Protein AF-A0A4P6FE83-F1 (afdb_monomer_lite)

Organism: NCBI:txid2509455

pLDDT: mean 78.02, std 25.29, range [29.7, 98.69]

Radius of gyration: 24.44 Å; chains: 1; bounding box: 80×71×38 Å

Foldseek 3Di:
DQDDLLRLLLLLQLLLLLLQVVVQFFWFALPLVLQQVLLVQLCVVQPLVVSNVSCPDDGVSVSNVVSQVCFVVDPPRQKHWDNPRTTGIDGPDPPDDSVRNQCVSDDPSAHSVSSNSSNVSSVVSDDPVRTDGHPVVVVVVVVVVPPPPDDDDDDDDDDDDDDDDDDDDDDDDDDDDDPDDDDDDDDDDDDDDDDDD

Sequence (197 aa):
MTQSKDQQVKAVVIGMALGVLAQGVGAVTSNKMALGFAFNHAWRRWPEARFFPSIKGHDPGNLFWIGLGKSERRVGACAAWDSGRWSAPYITLDDWTVEEALDLHADTDVTADDWIVLGRLFVEYFKPEEVQRSILQARGSAAIELSGGHKFGGLHSRTLAIVQRHQHLADGQLNTPWMSEAMSSVSVPYPKRGDTR

Secondary structure (DSSP, 8-state):
-PPPHHHHHHHHHHHHHHHHHTTTEEEEE--HHHHHHHHHHHHHH-GGGGG-TTT-SS-HHHHHHHHHHHHTT-TT-SEEEEESSEEEEEE-STT--HHHHHHHH--SSS-HHHHHHHHHHHHTTS-GGGEEE-SSHHHHHHHSSS---S-----------S------------------S-------PPPP-----

Structure (mmCIF, N/CA/C/O backbone):
data_AF-A0A4P6FE83-F1
#
_entry.id   AF-A0A4P6FE83-F1
#
loop_
_atom_site.group_PDB
_atom_site.id
_atom_site.type_symbol
_atom_site.label_atom_id
_atom_site.label_alt_id
_atom_site.label_comp_id
_atom_site.label_asym_id
_atom_site.label_entity_id
_atom_site.label_seq_id
_atom_site.pdbx_PDB_ins_code
_atom_site.Cartn_x
_atom_site.Cartn_y
_atom_site.Cartn_z
_atom_site.occupancy
_atom_site.B_iso_or_equiv
_atom_site.auth_seq_id
_atom_site.auth_comp_id
_atom_site.auth_asym_id
_atom_site.auth_atom_id
_atom_site.pdbx_PDB_model_num
ATOM 1 N N . MET A 1 1 ? 8.106 11.221 -18.769 1.00 55.00 1 MET A N 1
ATOM 2 C CA . MET A 1 1 ? 8.971 11.741 -17.686 1.00 55.00 1 MET A CA 1
ATOM 3 C C . MET A 1 1 ? 9.139 10.630 -16.670 1.00 55.00 1 MET A C 1
ATOM 5 O O . MET A 1 1 ? 8.139 10.021 -16.319 1.00 55.00 1 MET A O 1
ATOM 9 N N . THR A 1 2 ? 10.359 10.326 -16.238 1.00 79.31 2 THR A N 1
ATOM 10 C CA . THR A 1 2 ? 10.590 9.282 -15.229 1.00 79.31 2 THR A CA 1
ATOM 11 C C . THR A 1 2 ? 10.095 9.775 -13.872 1.00 79.31 2 THR A C 1
ATOM 13 O O . THR A 1 2 ? 10.497 10.855 -13.439 1.00 79.31 2 THR A O 1
ATOM 16 N N . GLN A 1 3 ? 9.217 9.014 -13.211 1.00 86.19 3 GLN A N 1
ATOM 17 C CA . GLN A 1 3 ? 8.734 9.360 -11.873 1.00 86.19 3 GLN A CA 1
ATOM 18 C C . GLN A 1 3 ? 9.907 9.488 -10.895 1.00 86.19 3 GLN A C 1
ATOM 20 O O . GLN A 1 3 ? 10.823 8.660 -10.897 1.00 86.19 3 GLN A O 1
ATOM 25 N N . SER A 1 4 ? 9.863 10.498 -10.026 1.00 93.81 4 SER A N 1
ATOM 26 C CA . SER A 1 4 ? 10.840 10.646 -8.950 1.00 93.81 4 SER A CA 1
ATOM 27 C C . SER A 1 4 ? 10.730 9.498 -7.942 1.00 93.81 4 SER A C 1
ATOM 29 O O . SER A 1 4 ? 9.701 8.828 -7.831 1.00 93.81 4 SER A O 1
ATOM 31 N N . LYS A 1 5 ? 11.781 9.297 -7.141 1.00 93.06 5 LYS A N 1
ATOM 32 C CA . LYS A 1 5 ? 11.774 8.289 -6.072 1.00 93.06 5 LYS A CA 1
ATOM 33 C C . LYS A 1 5 ? 10.606 8.479 -5.100 1.00 93.06 5 LYS A C 1
ATOM 35 O O . LYS A 1 5 ? 9.988 7.500 -4.702 1.00 93.06 5 LYS A O 1
ATOM 40 N N . ASP A 1 6 ? 10.296 9.719 -4.723 1.00 92.88 6 ASP A N 1
ATOM 41 C CA . ASP A 1 6 ? 9.191 9.990 -3.798 1.00 92.88 6 ASP A CA 1
ATOM 42 C C . ASP A 1 6 ? 7.820 9.722 -4.436 1.00 92.88 6 ASP A C 1
ATOM 44 O O . ASP A 1 6 ? 6.932 9.215 -3.757 1.00 92.88 6 ASP A O 1
ATOM 48 N N . GLN A 1 7 ? 7.666 9.980 -5.740 1.00 94.75 7 GLN A N 1
ATOM 49 C CA . GLN A 1 7 ? 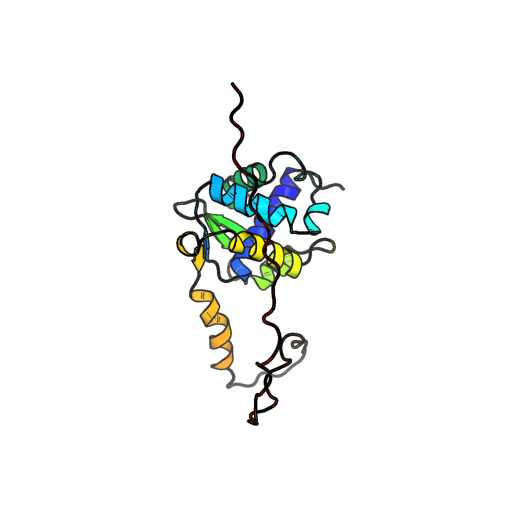6.449 9.637 -6.486 1.00 94.75 7 GLN A CA 1
ATOM 50 C C . GLN A 1 7 ? 6.244 8.123 -6.568 1.00 94.75 7 GLN A C 1
ATOM 52 O O . GLN A 1 7 ? 5.149 7.652 -6.276 1.00 94.75 7 GLN A O 1
ATOM 57 N N . GLN A 1 8 ? 7.302 7.361 -6.858 1.00 95.62 8 GLN A N 1
ATOM 58 C CA . GLN A 1 8 ? 7.240 5.897 -6.850 1.00 95.62 8 GLN A CA 1
ATOM 59 C C . GLN A 1 8 ? 6.883 5.364 -5.456 1.00 95.62 8 GLN A C 1
ATOM 61 O O . GLN A 1 8 ? 6.012 4.510 -5.323 1.00 95.62 8 GLN A O 1
ATOM 66 N N . VAL A 1 9 ? 7.517 5.887 -4.397 1.00 96.06 9 VAL A N 1
ATOM 67 C CA . VAL A 1 9 ? 7.199 5.486 -3.014 1.00 96.06 9 VAL A CA 1
ATOM 68 C C . VAL A 1 9 ? 5.754 5.842 -2.667 1.00 96.06 9 VAL A C 1
ATOM 70 O O . VAL A 1 9 ? 5.067 5.026 -2.061 1.00 96.06 9 VAL A O 1
ATOM 73 N N . LYS A 1 10 ? 5.273 7.029 -3.063 1.00 96.31 10 LYS A N 1
ATOM 74 C CA . LYS A 1 10 ? 3.868 7.423 -2.895 1.00 96.31 10 LYS A CA 1
ATOM 75 C C . LYS A 1 10 ? 2.941 6.410 -3.564 1.00 96.31 10 LYS A C 1
ATOM 77 O O . LYS A 1 10 ? 2.024 5.946 -2.899 1.00 96.31 10 LYS A O 1
ATOM 82 N N . ALA A 1 11 ? 3.189 6.072 -4.829 1.00 97.12 11 ALA A N 1
ATOM 83 C CA . ALA A 1 11 ? 2.359 5.129 -5.569 1.00 97.12 11 ALA A CA 1
ATOM 84 C C . ALA A 1 11 ? 2.298 3.772 -4.859 1.00 97.12 11 ALA A C 1
ATOM 86 O O . ALA A 1 11 ? 1.224 3.316 -4.498 1.00 97.12 11 ALA A O 1
ATOM 87 N N . VAL A 1 12 ? 3.449 3.197 -4.512 1.00 97.56 12 VAL A N 1
ATOM 88 C CA . VAL A 1 12 ? 3.500 1.900 -3.824 1.00 97.56 12 VAL A CA 1
ATOM 89 C C . VAL A 1 12 ? 2.803 1.915 -2.464 1.00 97.56 12 VAL A C 1
ATOM 91 O O . VAL A 1 12 ? 2.151 0.941 -2.104 1.00 97.56 12 VAL A O 1
ATOM 94 N N . VAL A 1 13 ? 2.916 2.997 -1.691 1.00 97.94 13 VAL A N 1
ATOM 95 C CA . VAL A 1 13 ? 2.236 3.101 -0.388 1.00 97.94 13 VAL A CA 1
ATOM 96 C C . VAL A 1 13 ? 0.715 3.155 -0.548 1.00 97.94 13 VAL A C 1
ATOM 98 O O . VAL A 1 13 ? 0.014 2.512 0.235 1.00 97.94 13 VAL A O 1
ATOM 101 N N . ILE A 1 14 ? 0.218 3.880 -1.557 1.00 98.38 14 ILE A N 1
ATOM 102 C CA . ILE A 1 14 ? -1.213 3.960 -1.889 1.00 98.38 14 ILE A CA 1
ATOM 103 C C . ILE A 1 14 ? -1.710 2.600 -2.379 1.00 98.38 14 ILE A C 1
ATOM 105 O O . ILE A 1 14 ? -2.638 2.045 -1.798 1.00 98.38 14 ILE A O 1
ATOM 109 N N . GLY A 1 15 ? -1.056 2.029 -3.390 1.00 98.38 15 GLY A N 1
ATOM 110 C CA . GLY A 1 15 ? -1.431 0.739 -3.955 1.00 98.38 15 GLY A CA 1
ATOM 111 C C . GLY A 1 15 ? -1.371 -0.399 -2.937 1.00 98.38 15 GLY A C 1
ATOM 112 O O . GLY A 1 15 ? -2.259 -1.244 -2.910 1.00 98.38 15 GLY A O 1
ATOM 113 N N . MET A 1 16 ? -0.400 -0.381 -2.016 1.00 98.50 16 MET A N 1
ATOM 114 C CA . MET A 1 16 ? -0.369 -1.320 -0.891 1.00 98.50 16 MET A CA 1
ATOM 115 C C . MET A 1 16 ? -1.556 -1.118 0.063 1.00 98.50 16 MET A C 1
ATOM 117 O O . MET A 1 16 ? -2.134 -2.104 0.508 1.00 98.50 16 MET A O 1
ATOM 121 N N . ALA A 1 17 ? -1.939 0.126 0.379 1.00 98.38 17 ALA A N 1
ATOM 122 C CA . ALA A 1 17 ? -3.104 0.396 1.230 1.00 98.38 17 ALA A CA 1
ATOM 123 C C . ALA A 1 17 ? -4.376 -0.213 0.626 1.00 98.38 17 ALA A C 1
ATOM 125 O O . ALA A 1 17 ? -5.090 -0.966 1.286 1.00 98.38 17 ALA A O 1
ATOM 126 N N . LEU A 1 18 ? -4.605 0.067 -0.658 1.00 98.50 18 LEU A N 1
ATOM 127 C CA . LEU A 1 18 ? -5.754 -0.421 -1.413 1.00 98.50 18 LEU A CA 1
ATOM 128 C C . LEU A 1 18 ? -5.742 -1.943 -1.552 1.00 98.50 18 LEU A C 1
ATOM 130 O O . LEU A 1 18 ? -6.750 -2.596 -1.297 1.00 98.50 18 LEU A O 1
ATOM 134 N N . GLY A 1 19 ? -4.583 -2.522 -1.870 1.00 98.38 19 GLY A N 1
ATOM 135 C CA . GLY A 1 19 ? -4.418 -3.966 -1.964 1.00 98.38 19 GLY A CA 1
ATOM 136 C C . GLY A 1 19 ? -4.696 -4.684 -0.644 1.00 98.38 19 GLY A C 1
ATOM 137 O O . GLY A 1 19 ? -5.255 -5.775 -0.659 1.00 98.38 19 GLY A O 1
ATOM 138 N N . VAL A 1 20 ? -4.340 -4.095 0.503 1.00 98.31 20 VAL A N 1
ATOM 139 C CA . VAL A 1 20 ? -4.652 -4.649 1.834 1.00 98.31 20 VAL A CA 1
ATOM 140 C C . VAL A 1 20 ? -6.146 -4.526 2.142 1.00 98.31 20 VAL A C 1
ATOM 142 O O . VAL A 1 20 ? -6.759 -5.498 2.591 1.00 98.31 20 VAL A O 1
ATOM 145 N N . LEU A 1 21 ? -6.750 -3.372 1.843 1.00 98.00 21 LEU A N 1
ATOM 146 C CA . LEU A 1 21 ? -8.188 -3.153 2.010 1.00 98.00 21 LEU A CA 1
ATOM 147 C C . LEU A 1 21 ? -9.022 -4.118 1.165 1.00 98.00 21 LEU A C 1
ATOM 149 O O . LEU A 1 21 ? -10.018 -4.633 1.662 1.00 98.00 21 LEU A O 1
ATOM 153 N N . ALA A 1 22 ? -8.601 -4.430 -0.061 1.00 97.62 22 ALA A N 1
ATOM 154 C CA . ALA A 1 22 ? -9.283 -5.386 -0.937 1.00 97.62 22 ALA A CA 1
ATOM 155 C C . ALA A 1 22 ? -9.323 -6.819 -0.365 1.00 97.62 22 ALA A C 1
ATOM 157 O O . ALA A 1 22 ? -10.142 -7.632 -0.779 1.00 97.62 22 ALA A O 1
ATOM 158 N N . GLN A 1 23 ? -8.468 -7.139 0.616 1.00 96.50 23 GLN A N 1
ATOM 159 C CA . GLN A 1 23 ? -8.468 -8.431 1.317 1.00 96.50 23 GLN A CA 1
ATOM 160 C C . GLN A 1 23 ? -9.348 -8.445 2.578 1.00 96.50 23 GLN A C 1
ATOM 162 O O . GLN A 1 23 ? -9.262 -9.380 3.388 1.00 96.50 23 GLN A O 1
ATOM 167 N N . GLY A 1 24 ? -10.131 -7.389 2.817 1.00 96.50 24 GLY A N 1
ATOM 168 C CA . GLY A 1 24 ? -10.896 -7.220 4.052 1.00 96.50 24 GLY A CA 1
ATOM 169 C C . GLY A 1 24 ? -10.026 -7.062 5.291 1.00 96.50 24 GLY A C 1
ATOM 170 O O . GLY A 1 24 ? -10.466 -7.371 6.400 1.00 96.50 24 GLY A O 1
ATOM 171 N N . VAL A 1 25 ? -8.782 -6.607 5.132 1.00 97.44 25 VAL A N 1
ATOM 172 C CA . VAL A 1 25 ? -7.885 -6.313 6.250 1.00 97.44 25 VAL A CA 1
ATOM 173 C C . VAL A 1 25 ? -8.008 -4.836 6.602 1.00 97.44 25 VAL A C 1
ATOM 175 O O . VAL A 1 25 ? -7.683 -3.968 5.800 1.00 97.44 25 VAL A O 1
ATOM 178 N N . GLY A 1 26 ? -8.498 -4.562 7.811 1.00 96.75 26 GLY A N 1
ATOM 179 C CA . GLY A 1 26 ? -8.657 -3.204 8.329 1.00 96.75 26 GLY A CA 1
ATOM 180 C C . GLY A 1 26 ? -7.402 -2.664 9.008 1.00 96.75 26 GLY A C 1
ATOM 181 O O . GLY A 1 26 ? -7.238 -1.453 9.083 1.00 96.75 26 GLY A O 1
ATOM 182 N N . ALA A 1 27 ? -6.512 -3.536 9.498 1.00 97.69 27 ALA A N 1
ATOM 183 C CA . ALA A 1 27 ? -5.212 -3.122 10.018 1.00 97.69 27 ALA A CA 1
ATOM 184 C C . ALA A 1 27 ? -4.205 -4.279 10.117 1.00 97.69 27 ALA A C 1
ATOM 186 O O . ALA A 1 27 ? -4.584 -5.449 10.194 1.00 97.69 27 ALA A O 1
ATOM 187 N N . VAL A 1 28 ? -2.918 -3.940 10.190 1.00 97.94 28 VAL A N 1
ATOM 188 C CA . VAL A 1 28 ? -1.806 -4.851 10.515 1.00 97.94 28 VAL A CA 1
ATOM 189 C C . VAL A 1 28 ? -0.959 -4.278 11.652 1.00 97.94 28 VAL A C 1
ATOM 191 O O . VAL A 1 28 ? -1.093 -3.106 12.013 1.00 97.94 28 VAL A O 1
ATOM 194 N N . THR A 1 29 ? -0.097 -5.098 12.252 1.00 97.38 29 THR A N 1
ATOM 195 C CA . THR A 1 29 ? 0.817 -4.656 13.318 1.00 97.38 29 THR A CA 1
ATOM 196 C C . THR A 1 29 ? 1.598 -3.391 12.933 1.00 97.38 29 THR A C 1
ATOM 198 O O . THR A 1 29 ? 2.097 -3.268 11.818 1.00 97.38 29 THR A O 1
ATOM 201 N N . SER A 1 30 ? 1.752 -2.460 13.879 1.00 95.94 30 SER A N 1
ATOM 202 C CA . SER A 1 30 ? 2.568 -1.243 13.717 1.00 95.94 30 SER A CA 1
ATOM 203 C C . SER A 1 30 ? 4.067 -1.487 13.940 1.00 95.94 30 SER A C 1
ATOM 205 O O . SER A 1 30 ? 4.886 -0.567 13.856 1.00 95.94 30 SER A O 1
ATOM 207 N N . ASN A 1 31 ? 4.462 -2.732 14.237 1.00 96.06 31 ASN A N 1
ATOM 208 C CA . ASN A 1 31 ? 5.857 -3.086 14.454 1.00 96.06 31 ASN A CA 1
ATOM 209 C C . ASN A 1 31 ? 6.679 -2.857 13.175 1.00 96.06 31 ASN A C 1
ATOM 211 O O . ASN A 1 31 ? 6.548 -3.579 12.185 1.00 96.06 31 ASN A O 1
ATOM 215 N N . LYS A 1 32 ? 7.597 -1.887 13.236 1.00 94.81 32 LYS A N 1
ATOM 216 C CA . LYS A 1 32 ? 8.462 -1.494 12.117 1.00 94.81 32 LYS A CA 1
ATOM 217 C C . LYS A 1 32 ? 9.196 -2.672 11.467 1.00 94.81 32 LYS A C 1
ATOM 219 O O . LYS A 1 32 ? 9.289 -2.722 10.242 1.00 94.81 32 LYS A O 1
ATOM 224 N N . MET A 1 33 ? 9.753 -3.592 12.261 1.00 95.94 33 MET A N 1
ATOM 225 C CA . MET A 1 33 ? 10.501 -4.729 11.714 1.00 95.94 33 MET A CA 1
ATOM 226 C C . MET A 1 33 ? 9.576 -5.687 10.968 1.00 95.94 33 MET A C 1
ATOM 228 O O . MET A 1 33 ? 9.905 -6.093 9.855 1.00 95.94 33 MET A O 1
ATOM 232 N N . ALA A 1 34 ? 8.414 -6.002 11.546 1.00 96.75 34 ALA A N 1
ATOM 233 C CA . ALA A 1 34 ? 7.420 -6.858 10.904 1.00 96.75 34 ALA A CA 1
ATOM 234 C C . ALA A 1 34 ? 6.942 -6.256 9.574 1.00 96.75 34 ALA A C 1
ATOM 236 O O . ALA A 1 34 ? 6.983 -6.932 8.550 1.00 96.75 34 ALA A O 1
ATOM 237 N N . LEU A 1 35 ? 6.604 -4.962 9.559 1.00 96.62 35 LEU A N 1
ATOM 238 C CA . LEU A 1 35 ? 6.201 -4.233 8.350 1.00 96.62 35 LEU A CA 1
ATOM 239 C C . LEU A 1 35 ? 7.295 -4.229 7.278 1.00 96.62 35 LEU A C 1
ATOM 241 O O . LEU A 1 35 ? 7.030 -4.511 6.109 1.00 96.62 35 LEU A O 1
ATOM 245 N N . GLY A 1 36 ? 8.539 -3.940 7.670 1.00 96.44 36 GLY A N 1
ATOM 246 C CA . GLY A 1 36 ? 9.675 -3.939 6.753 1.00 96.44 36 GLY A CA 1
ATOM 247 C C . GLY A 1 36 ? 9.925 -5.318 6.140 1.00 96.44 36 GLY A C 1
ATOM 248 O O . GLY A 1 36 ? 10.179 -5.422 4.938 1.00 96.44 36 GLY A O 1
ATOM 249 N N . PHE A 1 37 ? 9.823 -6.390 6.931 1.00 96.75 37 PHE A N 1
ATOM 250 C CA . PHE A 1 37 ? 9.978 -7.752 6.426 1.00 96.75 37 PHE A CA 1
ATOM 251 C C . PHE A 1 37 ? 8.813 -8.201 5.548 1.00 96.75 37 PHE A C 1
ATOM 253 O O . PHE A 1 37 ? 9.079 -8.745 4.477 1.00 96.75 37 PHE A O 1
ATOM 260 N N . ALA A 1 38 ? 7.569 -7.914 5.930 1.00 97.94 38 ALA A N 1
ATOM 261 C CA . ALA A 1 38 ? 6.390 -8.199 5.116 1.00 97.94 38 ALA A CA 1
ATOM 262 C C . ALA A 1 38 ? 6.462 -7.486 3.760 1.00 97.94 38 ALA A C 1
ATOM 264 O O . ALA A 1 38 ? 6.255 -8.098 2.710 1.00 97.94 38 ALA A O 1
ATOM 265 N N . PHE A 1 39 ? 6.860 -6.210 3.752 1.00 97.81 39 PHE A N 1
ATOM 266 C CA . PHE A 1 39 ? 7.046 -5.466 2.511 1.00 97.81 39 PHE A CA 1
ATOM 267 C C . PHE A 1 39 ? 8.162 -6.070 1.660 1.00 97.81 39 PHE A C 1
ATOM 269 O O . PHE A 1 39 ? 7.969 -6.350 0.483 1.00 97.81 39 PHE A O 1
ATOM 276 N N . ASN A 1 40 ? 9.323 -6.347 2.254 1.00 96.56 40 ASN A N 1
ATOM 277 C CA . ASN A 1 40 ? 10.437 -6.980 1.551 1.00 96.56 40 ASN A CA 1
ATOM 278 C C . ASN A 1 40 ? 10.090 -8.393 1.037 1.00 96.56 40 ASN A C 1
ATOM 280 O O . ASN A 1 40 ? 10.655 -8.846 0.038 1.00 96.56 40 ASN A O 1
ATOM 284 N N . HIS A 1 41 ? 9.206 -9.118 1.723 1.00 97.00 41 HIS A N 1
ATOM 285 C CA . HIS A 1 41 ? 8.681 -10.410 1.291 1.00 97.00 41 HIS A CA 1
ATOM 286 C C . HIS A 1 41 ? 7.823 -10.260 0.032 1.00 97.00 41 HIS A C 1
ATOM 288 O O . HIS A 1 41 ? 8.092 -10.941 -0.964 1.00 97.00 41 HIS A O 1
ATOM 294 N N . ALA A 1 42 ? 6.853 -9.344 0.073 1.00 97.94 42 ALA A N 1
ATOM 295 C CA . ALA A 1 42 ? 5.931 -9.075 -1.021 1.00 97.94 42 ALA A CA 1
ATOM 296 C C . ALA A 1 42 ? 6.652 -8.488 -2.242 1.00 97.94 42 ALA A C 1
ATOM 298 O O . ALA A 1 42 ? 6.530 -9.011 -3.346 1.00 97.94 42 ALA A O 1
ATOM 299 N N . TRP A 1 43 ? 7.510 -7.486 -2.031 1.00 97.38 43 TRP A N 1
ATOM 300 C CA . TRP A 1 43 ? 8.249 -6.782 -3.082 1.00 97.38 43 TRP A CA 1
ATOM 301 C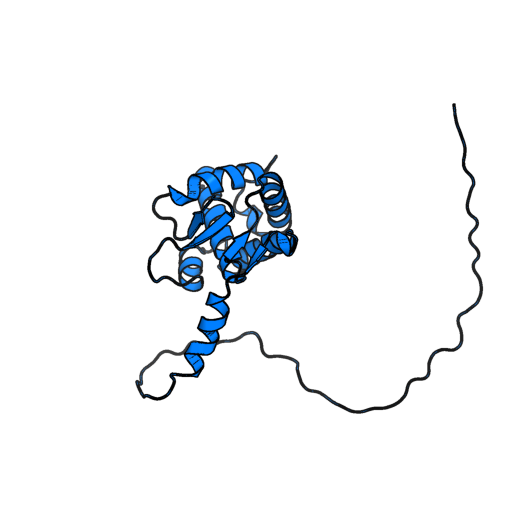 C . TRP A 1 43 ? 9.109 -7.705 -3.950 1.00 97.38 43 TRP A C 1
ATOM 303 O O . TRP A 1 43 ? 9.235 -7.501 -5.151 1.00 97.38 43 TRP A O 1
ATOM 313 N N . ARG A 1 44 ? 9.705 -8.750 -3.360 1.00 96.19 44 ARG A N 1
ATOM 314 C CA . ARG A 1 44 ? 10.521 -9.726 -4.105 1.00 96.19 44 ARG A CA 1
ATOM 315 C C . ARG A 1 44 ? 9.695 -10.710 -4.933 1.00 96.19 44 ARG A C 1
ATOM 317 O O . ARG A 1 44 ? 10.246 -11.334 -5.833 1.00 96.19 44 ARG A O 1
ATOM 324 N N . ARG A 1 45 ? 8.421 -10.897 -4.587 1.00 97.44 45 ARG A N 1
ATOM 325 C CA . ARG A 1 45 ? 7.497 -11.843 -5.235 1.00 97.44 45 ARG A CA 1
ATOM 326 C C . ARG A 1 45 ? 6.553 -11.165 -6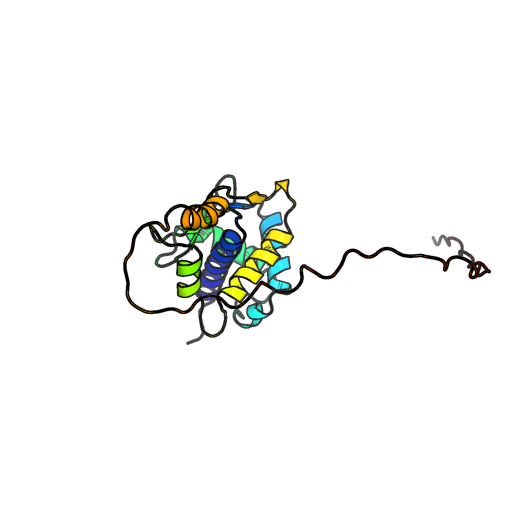.217 1.00 97.44 45 ARG A C 1
ATOM 328 O O . ARG A 1 45 ? 5.911 -11.853 -6.999 1.00 97.44 45 ARG A O 1
ATOM 335 N N . TRP A 1 46 ? 6.472 -9.843 -6.164 1.00 97.88 46 TRP A N 1
ATOM 336 C CA . TRP A 1 46 ? 5.609 -9.045 -7.010 1.00 97.88 46 TRP A CA 1
ATOM 337 C C . TRP A 1 46 ? 6.344 -8.649 -8.301 1.00 97.88 46 TRP A C 1
ATOM 339 O O . TRP A 1 46 ? 7.297 -7.866 -8.228 1.00 97.88 46 TRP A O 1
ATOM 349 N N . PRO A 1 47 ? 5.964 -9.184 -9.480 1.00 97.06 47 PRO A N 1
ATOM 350 C CA . PRO A 1 47 ? 6.725 -8.959 -10.714 1.00 97.06 47 PRO A CA 1
ATOM 351 C C . PRO A 1 47 ? 6.766 -7.481 -11.134 1.00 97.06 47 PRO A C 1
ATOM 353 O O . PRO A 1 47 ? 7.779 -7.002 -11.654 1.00 97.06 47 PRO A O 1
ATOM 356 N N . GLU A 1 48 ? 5.718 -6.736 -10.792 1.00 97.50 48 GLU A N 1
ATOM 357 C CA . GLU A 1 48 ? 5.527 -5.321 -11.129 1.00 97.50 48 GLU A CA 1
ATOM 358 C C . GLU A 1 48 ? 6.440 -4.374 -10.341 1.00 97.50 48 GLU A C 1
ATOM 360 O O . GLU A 1 48 ? 6.616 -3.216 -10.720 1.00 97.50 48 GLU A O 1
ATOM 365 N N . ALA A 1 49 ? 7.193 -4.889 -9.361 1.00 96.75 49 ALA A N 1
ATOM 366 C CA . ALA A 1 49 ? 8.312 -4.175 -8.746 1.00 96.75 49 ALA A CA 1
ATOM 367 C C . ALA A 1 49 ? 9.333 -3.640 -9.779 1.00 96.75 49 ALA A C 1
ATOM 369 O O . ALA A 1 49 ? 10.051 -2.674 -9.503 1.00 96.75 49 ALA A O 1
ATOM 370 N N . ARG A 1 50 ? 9.405 -4.234 -10.984 1.00 95.19 50 ARG A N 1
ATOM 371 C CA . ARG A 1 50 ? 10.242 -3.760 -12.104 1.00 95.19 50 ARG A CA 1
ATOM 372 C C . ARG A 1 50 ? 9.897 -2.347 -12.590 1.00 95.19 50 ARG A C 1
ATOM 374 O O . ARG A 1 50 ? 10.795 -1.672 -13.091 1.00 95.19 50 ARG A O 1
ATOM 381 N N . PHE A 1 51 ? 8.655 -1.896 -12.408 1.00 95.75 51 PHE A N 1
ATOM 382 C CA . PHE A 1 51 ? 8.197 -0.559 -12.805 1.00 95.75 51 PHE A CA 1
ATOM 383 C C . PHE A 1 51 ? 8.604 0.537 -11.811 1.00 95.75 51 PHE A C 1
ATOM 385 O O . PHE A 1 51 ? 8.507 1.725 -12.113 1.00 95.75 51 PHE A O 1
ATOM 392 N N . PHE A 1 52 ? 9.164 0.156 -10.658 1.00 94.88 52 PHE A N 1
ATOM 393 C CA . PHE A 1 52 ? 9.606 1.074 -9.606 1.00 94.88 52 PHE A CA 1
ATOM 394 C C . PHE A 1 52 ? 11.125 0.984 -9.372 1.00 94.88 52 PHE A C 1
ATOM 396 O O . PHE A 1 52 ? 11.592 0.612 -8.284 1.00 94.88 52 PHE A O 1
ATOM 403 N N . PRO A 1 53 ? 11.954 1.319 -10.380 1.00 93.69 53 PRO A N 1
ATOM 404 C CA . PRO A 1 53 ? 13.399 1.124 -10.314 1.00 93.69 53 PRO A CA 1
ATOM 405 C C . PRO A 1 53 ? 14.078 1.952 -9.214 1.00 93.69 53 PRO A C 1
ATOM 407 O O . PRO A 1 53 ? 15.163 1.585 -8.773 1.00 93.69 53 PRO A O 1
ATOM 410 N N . SER A 1 54 ? 13.465 3.039 -8.733 1.00 92.12 54 SER A N 1
ATOM 411 C CA . SER A 1 54 ? 14.030 3.884 -7.669 1.00 92.12 54 SER A CA 1
ATOM 412 C C . SER A 1 54 ? 13.781 3.349 -6.253 1.00 92.12 54 SER A C 1
ATOM 414 O O . SER A 1 54 ? 14.348 3.878 -5.291 1.00 92.12 54 SER A O 1
ATOM 416 N N . ILE A 1 55 ? 12.944 2.316 -6.122 1.00 90.88 55 ILE A N 1
ATOM 417 C CA . ILE A 1 55 ? 12.700 1.568 -4.877 1.00 90.88 55 ILE A CA 1
ATOM 418 C C . ILE A 1 55 ? 13.535 0.277 -4.847 1.00 90.88 55 ILE A C 1
ATOM 420 O O . ILE A 1 55 ? 13.798 -0.284 -3.783 1.00 90.88 55 ILE A O 1
ATOM 424 N N . LYS A 1 56 ? 14.014 -0.180 -6.010 1.00 79.94 56 LYS A N 1
ATOM 425 C CA . LYS A 1 56 ? 14.918 -1.327 -6.127 1.00 79.94 56 LYS A CA 1
ATOM 426 C C . LYS A 1 56 ? 16.254 -1.037 -5.424 1.00 79.94 56 LYS A C 1
ATOM 428 O O . LYS A 1 56 ? 16.847 0.019 -5.625 1.00 79.94 56 LYS A O 1
ATOM 433 N N . GLY A 1 57 ? 16.757 -1.989 -4.631 1.00 76.81 57 GLY A N 1
ATOM 434 C CA . GLY A 1 57 ? 18.088 -1.900 -4.018 1.00 76.81 57 GLY A CA 1
ATOM 435 C C . GLY A 1 57 ? 18.166 -2.430 -2.586 1.00 76.81 57 GLY A C 1
ATOM 436 O O . GLY A 1 57 ? 17.429 -3.339 -2.202 1.00 76.81 57 GLY A O 1
ATOM 437 N N . HIS A 1 58 ? 19.103 -1.873 -1.812 1.00 65.25 58 HIS A N 1
ATOM 438 C CA . HIS A 1 58 ? 19.318 -2.219 -0.410 1.00 65.25 58 HIS A CA 1
ATOM 439 C C . HIS A 1 58 ? 18.238 -1.523 0.434 1.00 65.25 58 HIS A C 1
ATOM 441 O O . HIS A 1 58 ? 18.284 -0.314 0.628 1.00 65.25 58 HIS A O 1
ATOM 447 N N . ASP A 1 59 ? 17.258 -2.305 0.884 1.00 86.69 59 ASP A N 1
ATOM 448 C CA . ASP A 1 59 ? 16.200 -1.937 1.839 1.00 86.69 59 ASP A CA 1
ATOM 449 C C . ASP A 1 59 ? 14.924 -1.220 1.309 1.00 86.69 59 ASP A C 1
ATOM 451 O O . ASP A 1 59 ? 14.601 -0.098 1.716 1.00 86.69 59 ASP A O 1
ATOM 455 N N . PRO A 1 60 ? 14.129 -1.893 0.446 1.00 91.69 60 PRO A N 1
ATOM 456 C CA . PRO A 1 60 ? 12.779 -1.448 0.074 1.00 91.69 60 PRO A CA 1
ATOM 457 C C . PRO A 1 60 ? 11.861 -1.239 1.291 1.00 91.69 60 PRO A C 1
ATOM 459 O O . PRO A 1 60 ? 11.084 -0.287 1.330 1.00 91.69 60 PRO A O 1
ATOM 462 N N . GLY A 1 61 ? 11.973 -2.106 2.302 1.00 93.56 61 GLY A N 1
ATOM 463 C CA . GLY A 1 61 ? 11.173 -2.062 3.527 1.00 93.56 61 GLY A CA 1
ATOM 464 C C . GLY A 1 61 ? 11.326 -0.757 4.305 1.00 93.56 61 GLY A C 1
ATOM 465 O O . GLY A 1 61 ? 10.330 -0.193 4.755 1.00 93.56 61 GLY A O 1
ATOM 466 N N . ASN A 1 62 ? 12.541 -0.217 4.418 1.00 93.88 62 ASN A N 1
ATOM 467 C CA . ASN A 1 62 ? 12.734 1.081 5.065 1.00 93.88 62 ASN A CA 1
ATOM 468 C C . ASN A 1 62 ? 12.165 2.248 4.243 1.00 93.88 62 ASN A C 1
ATOM 470 O O . ASN A 1 62 ? 11.623 3.189 4.824 1.00 93.88 62 ASN A O 1
ATOM 474 N N . LEU A 1 63 ? 12.218 2.188 2.907 1.00 93.88 63 LEU A N 1
ATOM 475 C CA . LEU A 1 63 ? 11.553 3.188 2.059 1.00 93.88 63 LEU A CA 1
ATOM 476 C C . LEU A 1 63 ? 10.035 3.152 2.232 1.00 93.88 63 LEU A C 1
ATOM 478 O O . LEU A 1 63 ? 9.416 4.208 2.364 1.00 93.88 63 LEU A O 1
ATOM 482 N N . PHE A 1 64 ? 9.458 1.952 2.285 1.00 94.31 64 PHE A N 1
ATOM 483 C CA . PHE A 1 64 ? 8.041 1.762 2.564 1.00 94.31 64 PHE A CA 1
ATOM 484 C C . PHE A 1 64 ? 7.658 2.315 3.940 1.00 94.31 64 PHE A C 1
ATOM 486 O O . PHE A 1 64 ? 6.728 3.108 4.031 1.00 94.31 64 PHE A O 1
ATOM 493 N N . TRP A 1 65 ? 8.427 2.008 4.990 1.00 93.69 65 TRP A N 1
ATOM 494 C CA . TRP A 1 65 ? 8.204 2.550 6.335 1.00 93.69 65 TRP A CA 1
ATOM 495 C C . TRP A 1 65 ? 8.241 4.086 6.380 1.00 93.69 65 TRP A C 1
ATOM 497 O O . TRP A 1 65 ? 7.369 4.723 6.971 1.00 93.69 65 TRP A O 1
ATOM 507 N N . ILE A 1 66 ? 9.226 4.709 5.725 1.00 92.69 66 ILE A N 1
ATOM 508 C CA . ILE A 1 66 ? 9.294 6.176 5.616 1.00 92.69 66 ILE A CA 1
ATOM 509 C C . ILE A 1 66 ? 8.088 6.718 4.835 1.00 92.69 66 ILE A C 1
ATOM 511 O O . ILE A 1 66 ? 7.575 7.792 5.153 1.00 92.69 66 ILE A O 1
ATOM 515 N N . GLY A 1 67 ? 7.647 5.995 3.805 1.00 94.81 67 GLY A N 1
ATOM 516 C CA . GLY A 1 67 ? 6.471 6.325 3.010 1.00 94.81 67 GLY A CA 1
ATOM 517 C C . GLY A 1 67 ? 5.170 6.269 3.813 1.00 94.81 67 GLY A C 1
ATOM 518 O O . GLY A 1 67 ? 4.394 7.223 3.740 1.00 94.81 67 GLY A O 1
ATOM 519 N N . LEU A 1 68 ? 4.982 5.218 4.620 1.00 93.31 68 LEU A N 1
ATOM 520 C CA . LEU A 1 68 ? 3.863 5.038 5.552 1.00 93.31 68 LEU A CA 1
ATOM 521 C C . LEU A 1 68 ? 3.715 6.247 6.475 1.00 93.31 68 LEU A C 1
ATOM 523 O O . LEU A 1 68 ? 2.676 6.903 6.461 1.00 93.31 68 LEU A O 1
ATOM 527 N N . GLY A 1 69 ? 4.789 6.622 7.180 1.00 91.62 69 GLY A N 1
ATOM 528 C CA . GLY A 1 69 ? 4.769 7.743 8.130 1.00 91.62 69 GLY A CA 1
ATOM 529 C C . GLY A 1 69 ? 4.558 9.128 7.498 1.00 91.62 69 GLY A C 1
ATOM 530 O O . GLY A 1 69 ? 4.371 10.117 8.207 1.00 91.62 69 GLY A O 1
ATOM 531 N N . LYS A 1 70 ? 4.608 9.228 6.165 1.00 92.62 70 LYS A N 1
ATOM 532 C CA . LYS A 1 70 ? 4.274 10.446 5.412 1.00 92.62 70 LYS A CA 1
ATOM 533 C C . LYS A 1 70 ? 2.883 10.396 4.785 1.00 92.62 70 LYS A C 1
ATOM 535 O O . LYS A 1 70 ? 2.425 11.439 4.328 1.00 92.62 70 LYS A O 1
ATOM 540 N N . SER A 1 71 ? 2.256 9.223 4.713 1.00 90.50 71 SER A N 1
ATOM 541 C CA . SER A 1 71 ? 1.104 8.959 3.846 1.00 90.50 71 SER A CA 1
ATOM 542 C C . SER A 1 71 ? -0.094 9.865 4.142 1.00 90.50 71 SER A C 1
ATOM 544 O O . SER A 1 71 ? -0.588 10.494 3.212 1.00 90.50 71 SER A O 1
ATOM 546 N N . GLU A 1 72 ? -0.458 10.052 5.414 1.00 89.19 72 GLU A N 1
ATOM 547 C CA . GLU A 1 72 ? -1.579 10.910 5.844 1.00 89.19 72 GLU A CA 1
ATOM 548 C C . GLU A 1 72 ? -1.443 12.371 5.395 1.00 89.19 72 GLU A C 1
ATOM 550 O O . GLU A 1 72 ? -2.429 13.075 5.203 1.00 89.19 72 GLU A O 1
ATOM 555 N N . ARG A 1 73 ? -0.206 12.851 5.222 1.00 89.31 73 ARG A N 1
ATOM 556 C CA . ARG A 1 73 ? 0.080 14.246 4.854 1.00 89.31 73 ARG A CA 1
ATOM 557 C C . ARG A 1 73 ? 0.197 14.450 3.343 1.00 89.31 73 ARG A C 1
ATOM 559 O O . ARG A 1 73 ? 0.469 15.566 2.899 1.00 89.31 73 ARG A O 1
ATOM 566 N N . ARG A 1 74 ? 0.076 13.391 2.533 1.00 89.75 74 ARG A N 1
ATOM 567 C CA . ARG A 1 74 ? 0.243 13.488 1.077 1.00 89.75 74 ARG A CA 1
ATOM 568 C C . ARG A 1 74 ? -1.034 14.019 0.434 1.00 89.75 74 ARG A C 1
ATOM 570 O O . ARG A 1 74 ? -2.067 13.364 0.436 1.00 89.75 74 ARG A O 1
ATOM 577 N N . VAL A 1 75 ? -0.921 15.171 -0.219 1.00 87.62 75 VAL A N 1
ATOM 578 C CA . VAL A 1 75 ? -2.003 15.742 -1.032 1.00 87.62 75 VAL A CA 1
ATOM 579 C C . VAL A 1 75 ? -2.266 14.865 -2.263 1.00 87.62 75 VAL A C 1
ATOM 581 O O . VAL A 1 75 ? -1.327 14.357 -2.895 1.00 87.62 75 VAL A O 1
ATOM 584 N N . GLY A 1 76 ? -3.547 14.692 -2.602 1.00 86.69 76 GLY A N 1
ATOM 585 C CA . GLY A 1 76 ? -3.993 13.953 -3.786 1.00 86.69 76 GLY A CA 1
ATOM 586 C C . GLY A 1 76 ? -3.583 12.480 -3.763 1.00 86.69 76 GLY A C 1
ATOM 587 O O . GLY A 1 76 ? -3.110 11.956 -4.768 1.00 86.69 76 GLY A O 1
ATOM 588 N N . ALA A 1 77 ? -3.600 11.846 -2.593 1.00 93.38 77 ALA A N 1
ATOM 589 C CA . ALA A 1 77 ? -3.603 10.392 -2.471 1.00 93.38 77 ALA A CA 1
ATOM 590 C C . ALA A 1 77 ? -5.062 9.940 -2.319 1.00 93.38 77 ALA A C 1
ATOM 592 O O . ALA A 1 77 ? -5.805 10.654 -1.652 1.00 93.38 77 ALA A O 1
ATOM 593 N N . CYS A 1 78 ? -5.457 8.813 -2.921 1.00 96.06 78 CYS A N 1
ATOM 594 C CA . CYS A 1 78 ? -6.790 8.206 -2.754 1.00 96.06 78 CYS A CA 1
ATOM 595 C C . CYS A 1 78 ? -6.854 7.189 -1.601 1.00 96.06 78 CYS A C 1
ATOM 597 O O . CYS A 1 78 ? -7.936 6.792 -1.181 1.00 96.06 78 CYS A O 1
ATOM 599 N N . ALA A 1 79 ? -5.699 6.797 -1.059 1.00 97.50 79 ALA A N 1
ATOM 600 C CA . ALA A 1 79 ? -5.593 6.001 0.152 1.00 97.50 79 ALA A CA 1
ATOM 601 C C . ALA A 1 79 ? -4.346 6.391 0.950 1.00 97.50 79 ALA A C 1
ATOM 603 O O . ALA A 1 79 ? -3.364 6.901 0.400 1.00 97.50 79 ALA A O 1
ATOM 604 N N . ALA A 1 80 ? -4.385 6.144 2.251 1.00 97.62 80 ALA A N 1
ATOM 605 C CA . ALA A 1 80 ? -3.304 6.430 3.181 1.00 97.62 80 ALA A CA 1
ATOM 606 C C . ALA A 1 80 ? -3.279 5.393 4.313 1.00 97.62 80 ALA A C 1
ATOM 608 O O . ALA A 1 80 ? -4.038 4.424 4.300 1.00 97.62 80 ALA A O 1
ATOM 609 N N . TRP A 1 81 ? -2.361 5.579 5.260 1.00 97.31 81 TRP A N 1
ATOM 610 C CA . TRP A 1 81 ? -2.188 4.711 6.417 1.00 97.31 81 TRP A CA 1
ATOM 611 C C . TRP A 1 81 ? -2.190 5.521 7.705 1.00 97.31 81 TRP A C 1
ATOM 613 O O . TRP A 1 81 ? -1.324 6.376 7.888 1.00 97.31 81 TRP A O 1
ATOM 623 N N . ASP A 1 82 ? -3.089 5.175 8.620 1.00 94.81 8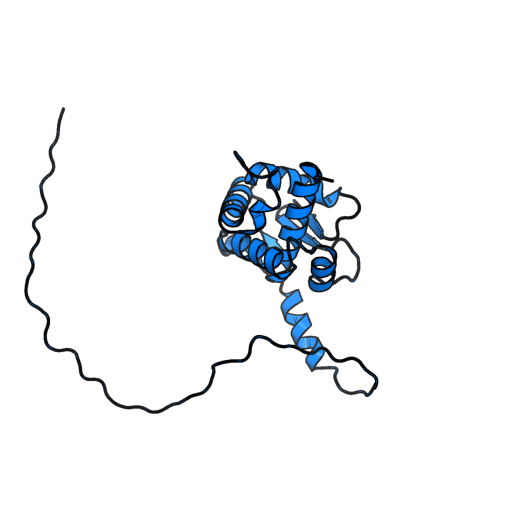2 ASP A N 1
ATOM 624 C CA . ASP A 1 82 ? -3.010 5.602 10.013 1.00 94.81 82 ASP A CA 1
ATOM 625 C C . ASP A 1 82 ? -1.939 4.756 10.705 1.00 94.81 82 ASP A C 1
ATOM 627 O O . ASP A 1 82 ? -1.926 3.525 10.614 1.00 94.81 82 ASP A O 1
ATOM 631 N N . SER A 1 83 ? -0.986 5.433 11.344 1.00 87.19 83 SER A N 1
ATOM 632 C CA . SER A 1 83 ? 0.179 4.830 11.998 1.00 87.19 83 SER A CA 1
ATOM 633 C C . SER A 1 83 ? 0.116 4.937 13.527 1.00 87.19 83 SER A C 1
ATOM 635 O O . SER A 1 83 ? 1.131 5.199 14.176 1.00 87.19 83 SER A O 1
ATOM 637 N N . GLY A 1 84 ? -1.073 4.748 14.104 1.00 87.94 84 GLY A N 1
ATOM 638 C CA . GLY A 1 84 ? -1.295 4.648 15.545 1.00 87.94 84 GLY A CA 1
ATOM 639 C C . GLY A 1 84 ? -0.850 3.309 16.157 1.00 87.94 84 GLY A C 1
ATOM 640 O O . GLY A 1 84 ? 0.221 2.770 15.876 1.00 87.94 84 GLY A O 1
ATOM 641 N N . ARG A 1 85 ? -1.681 2.742 17.045 1.00 91.56 85 ARG A N 1
ATOM 642 C CA . ARG A 1 85 ? -1.395 1.437 17.683 1.00 91.56 85 ARG A CA 1
ATOM 643 C C . ARG A 1 85 ? -1.297 0.307 16.654 1.00 91.56 85 ARG A C 1
ATOM 645 O O . ARG A 1 85 ? -0.498 -0.611 16.826 1.00 91.56 85 ARG A O 1
ATOM 652 N N . TRP A 1 86 ? -2.109 0.392 15.611 1.00 96.31 86 TRP A N 1
ATOM 653 C CA . TRP A 1 86 ? -2.100 -0.481 14.449 1.00 96.31 86 TRP A CA 1
ATOM 654 C C . TRP A 1 86 ? -1.775 0.351 13.214 1.00 96.31 86 TRP A C 1
ATOM 656 O O . TRP A 1 86 ? -2.067 1.543 13.191 1.00 96.31 86 TRP A O 1
ATOM 666 N N . SER A 1 87 ? -1.185 -0.278 12.203 1.00 96.88 87 SER A N 1
ATOM 667 C CA . SER A 1 87 ? -1.055 0.320 10.880 1.00 96.88 87 SER A CA 1
ATOM 668 C C . SER A 1 87 ? -2.315 -0.000 10.085 1.00 96.88 87 SER A C 1
ATOM 670 O O . SER A 1 87 ? -2.490 -1.131 9.628 1.00 96.88 87 SER A O 1
ATOM 672 N N . ALA A 1 88 ? -3.209 0.978 9.972 1.00 97.25 88 ALA A N 1
ATOM 673 C CA . ALA A 1 88 ? -4.527 0.815 9.370 1.00 97.25 88 ALA A CA 1
ATOM 674 C C . ALA A 1 88 ? -4.601 1.557 8.027 1.00 97.25 88 ALA A C 1
ATOM 676 O O . ALA A 1 88 ? -4.478 2.784 8.011 1.00 97.25 88 ALA A O 1
ATOM 677 N N . PRO A 1 89 ? -4.774 0.857 6.893 1.00 97.69 89 PRO A N 1
ATOM 678 C CA . PRO A 1 89 ? -5.032 1.523 5.628 1.00 97.69 89 PRO A CA 1
ATOM 679 C C . PRO A 1 89 ? -6.454 2.093 5.607 1.00 97.69 89 PRO A C 1
ATOM 681 O O . PRO A 1 89 ? -7.377 1.511 6.177 1.00 97.69 89 PRO A O 1
ATOM 684 N N . TYR A 1 90 ? -6.643 3.216 4.923 1.00 96.50 90 TYR A N 1
ATOM 685 C CA . TYR A 1 90 ? -7.956 3.828 4.730 1.00 96.50 90 TYR A CA 1
ATOM 686 C C . TYR A 1 90 ? -8.023 4.594 3.405 1.00 96.50 90 TYR A C 1
ATOM 688 O O . TYR A 1 90 ? -6.998 5.012 2.860 1.00 96.50 90 TYR A O 1
ATOM 696 N N . ILE A 1 91 ? -9.239 4.769 2.887 1.00 96.88 91 ILE A N 1
ATOM 697 C CA . ILE A 1 91 ? -9.526 5.596 1.708 1.00 96.88 91 ILE A CA 1
ATOM 698 C C . ILE A 1 91 ? -9.662 7.047 2.168 1.00 96.88 91 ILE A C 1
ATOM 700 O O . ILE A 1 91 ? -10.311 7.328 3.172 1.00 96.88 91 ILE A O 1
ATOM 704 N N . THR A 1 92 ? -9.017 7.966 1.459 1.00 96.12 92 THR A N 1
ATOM 705 C CA . THR A 1 92 ? -8.996 9.403 1.791 1.00 96.12 92 THR A CA 1
ATOM 706 C C . THR A 1 92 ? -10.078 10.206 1.072 1.00 96.12 92 THR A C 1
ATOM 708 O O . THR A 1 92 ? -10.285 11.370 1.403 1.00 96.12 92 THR A O 1
ATOM 711 N N . LEU A 1 93 ? -10.708 9.619 0.054 1.00 92.19 93 LEU A N 1
ATOM 712 C CA . LEU A 1 93 ? -11.814 10.207 -0.692 1.00 92.19 93 LEU A CA 1
ATOM 713 C C . LEU A 1 93 ? -13.128 9.751 -0.056 1.00 92.19 93 LEU A C 1
ATOM 715 O O . LEU A 1 93 ? -13.395 8.552 0.018 1.00 92.19 93 LEU A O 1
ATOM 719 N N . ASP A 1 94 ? -13.921 10.708 0.417 1.00 89.56 94 ASP A N 1
ATOM 720 C CA . ASP A 1 94 ? -15.207 10.425 1.052 1.00 89.56 94 ASP A CA 1
ATOM 721 C C . ASP A 1 94 ? -16.136 9.666 0.092 1.00 89.56 94 ASP A C 1
ATOM 723 O O . ASP A 1 94 ? -16.166 9.948 -1.106 1.00 89.56 94 ASP A O 1
ATOM 727 N N . ASP A 1 95 ? -16.884 8.702 0.632 1.00 91.69 95 ASP A N 1
ATOM 728 C CA . ASP A 1 95 ? -17.858 7.849 -0.071 1.00 91.69 95 ASP A CA 1
ATOM 729 C C . ASP A 1 95 ? -17.301 6.922 -1.167 1.00 91.69 95 ASP A C 1
ATOM 731 O O . ASP A 1 95 ? -18.073 6.211 -1.810 1.00 91.69 95 ASP A O 1
ATOM 735 N N . TRP A 1 96 ? -15.981 6.867 -1.362 1.00 94.88 96 TRP A N 1
ATOM 736 C CA . TRP A 1 96 ? -15.374 5.977 -2.352 1.00 94.88 96 TRP A CA 1
ATOM 737 C C . TRP A 1 96 ? -15.205 4.553 -1.829 1.00 94.88 96 TRP A C 1
ATOM 739 O O . TRP A 1 96 ? -14.789 4.309 -0.692 1.00 94.88 96 TRP A O 1
ATOM 749 N N . THR A 1 97 ? -15.474 3.599 -2.712 1.00 95.81 97 THR A N 1
ATOM 750 C CA . THR A 1 97 ? -15.187 2.179 -2.512 1.00 95.81 97 THR A CA 1
ATOM 751 C C . THR A 1 97 ? -13.714 1.857 -2.780 1.00 95.81 97 THR A C 1
ATOM 753 O O . THR A 1 97 ? -12.969 2.644 -3.374 1.00 95.81 97 THR A O 1
ATOM 756 N N . VAL A 1 98 ? -13.265 0.680 -2.329 1.00 96.69 98 VAL A N 1
ATOM 757 C CA . VAL A 1 98 ? -11.886 0.219 -2.577 1.00 96.69 98 VAL A CA 1
ATOM 758 C C . VAL A 1 98 ? -11.663 0.024 -4.073 1.00 96.69 98 VAL A C 1
ATOM 760 O O . VAL A 1 98 ? -10.596 0.357 -4.581 1.00 96.69 98 VAL A O 1
ATOM 763 N N . GLU A 1 99 ? -12.680 -0.473 -4.768 1.00 97.25 99 GLU A N 1
ATOM 764 C CA . GLU A 1 99 ? -12.701 -0.721 -6.202 1.00 97.25 99 GLU A CA 1
ATOM 765 C C . GLU A 1 99 ? -12.524 0.582 -6.991 1.00 97.25 99 GLU A C 1
ATOM 767 O O . GLU A 1 99 ? -11.614 0.678 -7.809 1.00 97.25 99 GLU A O 1
ATOM 772 N N . GLU A 1 100 ? -13.299 1.627 -6.683 1.00 97.25 100 GLU A N 1
ATOM 773 C CA . GLU A 1 100 ? -13.164 2.937 -7.343 1.00 97.25 100 GLU A CA 1
ATOM 774 C C . GLU A 1 100 ? -11.788 3.567 -7.094 1.00 97.25 100 GLU A C 1
ATOM 776 O O . GLU A 1 100 ? -11.174 4.144 -7.996 1.00 97.25 100 GLU A O 1
ATOM 781 N N . ALA A 1 101 ? -11.268 3.444 -5.870 1.00 97.56 101 ALA A N 1
ATOM 782 C CA . ALA A 1 101 ? -9.951 3.967 -5.533 1.00 97.56 101 ALA A CA 1
ATOM 783 C C . ALA A 1 101 ? -8.816 3.185 -6.221 1.00 97.56 101 ALA A C 1
ATOM 785 O O . ALA A 1 101 ? -7.804 3.792 -6.587 1.00 97.56 101 ALA A O 1
ATOM 786 N N . LEU A 1 102 ? -8.980 1.870 -6.420 1.00 97.88 102 LEU A N 1
ATOM 787 C CA . LEU A 1 102 ? -8.075 1.029 -7.209 1.00 97.88 102 LEU A CA 1
ATOM 788 C C . LEU A 1 102 ? -8.108 1.406 -8.685 1.00 97.88 102 LEU A C 1
ATOM 790 O O . LEU A 1 102 ? -7.041 1.594 -9.259 1.00 97.88 102 LEU A O 1
ATOM 794 N N . ASP A 1 103 ? -9.291 1.576 -9.272 1.00 97.06 103 ASP A N 1
ATOM 795 C CA . ASP A 1 103 ? -9.446 1.984 -10.671 1.00 97.06 103 ASP A CA 1
ATOM 796 C C . ASP A 1 103 ? -8.808 3.353 -10.937 1.00 97.06 103 ASP A C 1
ATOM 798 O O . ASP A 1 103 ? -8.170 3.555 -11.969 1.00 97.06 103 ASP A O 1
ATOM 802 N N . LEU A 1 104 ? -8.918 4.290 -9.987 1.00 96.94 104 LEU A N 1
ATOM 803 C CA . LEU A 1 104 ? -8.243 5.588 -10.072 1.00 96.94 104 LEU A CA 1
ATOM 804 C C . LEU A 1 104 ? -6.717 5.474 -9.922 1.00 96.94 104 LEU A C 1
ATOM 806 O O . LEU A 1 104 ? -5.983 6.281 -10.495 1.00 96.94 104 LEU A O 1
ATOM 810 N N . HIS A 1 105 ? -6.234 4.543 -9.094 1.00 97.50 105 HIS A N 1
ATOM 811 C CA . HIS A 1 105 ? -4.807 4.405 -8.806 1.00 97.50 105 HIS A CA 1
ATOM 812 C C . HIS A 1 105 ? -4.050 3.577 -9.850 1.00 97.50 105 HIS A C 1
ATOM 814 O O . HIS A 1 105 ? -2.861 3.818 -10.068 1.00 97.50 105 HIS A O 1
ATOM 820 N N . ALA A 1 106 ? -4.721 2.599 -10.450 1.00 97.06 106 ALA A N 1
ATOM 821 C CA . ALA A 1 106 ? -4.175 1.741 -11.483 1.00 97.06 106 ALA A CA 1
ATOM 822 C C . ALA A 1 106 ? -3.811 2.541 -12.740 1.00 97.06 106 ALA A C 1
ATOM 824 O O . ALA A 1 106 ? -4.417 3.562 -13.068 1.00 97.06 106 ALA A O 1
ATOM 825 N N . ASP A 1 107 ? -2.815 2.048 -13.465 1.00 95.75 107 ASP A N 1
ATOM 826 C CA . ASP A 1 107 ? -2.420 2.592 -14.757 1.00 95.75 107 ASP A CA 1
ATOM 827 C C . ASP A 1 107 ? -2.141 1.464 -15.762 1.00 95.75 107 ASP A C 1
ATOM 829 O O . ASP A 1 107 ? -2.521 0.309 -15.562 1.00 95.75 107 ASP A O 1
ATOM 833 N N . THR A 1 108 ? -1.535 1.806 -16.900 1.00 94.88 108 THR A N 1
ATOM 834 C CA . THR A 1 108 ? -1.228 0.838 -17.959 1.00 94.88 108 THR A CA 1
ATOM 835 C C . THR A 1 108 ? -0.130 -0.156 -17.586 1.00 94.88 108 THR A C 1
ATOM 837 O O . THR A 1 108 ? -0.062 -1.216 -18.204 1.00 94.88 108 THR A O 1
ATOM 840 N N . ASP A 1 109 ? 0.737 0.191 -16.632 1.00 96.12 109 ASP A N 1
ATOM 841 C CA . ASP A 1 109 ? 1.873 -0.632 -16.217 1.00 96.12 109 ASP A CA 1
ATOM 842 C C . ASP A 1 109 ? 1.518 -1.504 -15.004 1.00 96.12 109 ASP A C 1
ATOM 844 O O . ASP A 1 109 ? 2.000 -2.633 -14.902 1.00 96.12 109 ASP A O 1
ATOM 848 N N . VAL A 1 110 ? 0.674 -1.000 -14.094 1.00 98.00 110 VAL A N 1
ATOM 849 C CA . VAL A 1 110 ? 0.237 -1.709 -12.883 1.00 98.00 110 VAL A CA 1
ATOM 850 C C . VAL A 1 110 ? -1.278 -1.617 -12.725 1.00 98.00 110 VAL A C 1
ATOM 852 O O . VAL A 1 110 ? -1.831 -0.564 -12.396 1.00 98.00 110 VAL A O 1
ATOM 855 N N . THR A 1 111 ? -1.951 -2.747 -12.929 1.00 98.44 111 THR A N 1
ATOM 856 C CA . THR A 1 111 ? -3.414 -2.841 -12.879 1.00 98.44 111 THR A CA 1
ATOM 857 C C . THR A 1 111 ? -3.945 -2.914 -11.444 1.00 98.44 111 THR A C 1
ATOM 859 O O . THR A 1 111 ? -3.198 -3.138 -10.488 1.00 98.44 111 THR A O 1
ATOM 862 N N . ALA A 1 112 ? -5.264 -2.768 -11.275 1.00 98.25 112 ALA A N 1
ATOM 863 C CA . ALA A 1 112 ? -5.927 -2.966 -9.985 1.00 98.25 112 ALA A CA 1
ATOM 864 C C . ALA A 1 112 ? -5.638 -4.361 -9.394 1.00 98.25 112 ALA A C 1
ATOM 866 O O . ALA A 1 112 ? -5.286 -4.474 -8.218 1.00 98.25 112 ALA A O 1
ATOM 867 N N . ASP A 1 113 ? -5.693 -5.410 -10.220 1.00 98.50 113 ASP A N 1
ATOM 868 C CA . ASP A 1 113 ? -5.391 -6.784 -9.804 1.00 98.50 113 ASP A CA 1
ATOM 869 C C . ASP A 1 113 ? -3.942 -6.936 -9.323 1.00 98.50 113 ASP A C 1
ATOM 871 O O . ASP A 1 113 ? -3.681 -7.621 -8.329 1.00 98.50 113 ASP A O 1
ATOM 875 N N . ASP A 1 114 ? -2.991 -6.254 -9.965 1.00 98.69 114 ASP A N 1
ATOM 876 C CA . ASP A 1 114 ? -1.585 -6.289 -9.554 1.00 98.69 114 ASP A CA 1
ATOM 877 C C . ASP A 1 114 ? -1.391 -5.680 -8.160 1.00 98.69 114 ASP A C 1
ATOM 879 O O . ASP A 1 114 ? -0.638 -6.223 -7.342 1.00 98.69 114 ASP A O 1
ATOM 883 N N . TRP A 1 115 ? -2.107 -4.596 -7.848 1.00 98.62 115 TRP A N 1
ATOM 884 C CA . TRP A 1 115 ? -2.114 -4.001 -6.510 1.00 98.62 115 TRP A CA 1
ATOM 885 C C . TRP A 1 115 ? -2.757 -4.922 -5.467 1.00 98.62 115 TRP A C 1
ATOM 887 O O . TRP A 1 115 ? -2.221 -5.076 -4.364 1.00 98.62 115 TRP A O 1
ATOM 897 N N . ILE A 1 116 ? -3.851 -5.605 -5.817 1.00 98.69 116 ILE A N 1
ATOM 898 C CA . ILE A 1 116 ? -4.488 -6.615 -4.957 1.00 98.69 116 ILE A CA 1
ATOM 899 C C . ILE A 1 116 ? -3.514 -7.764 -4.657 1.00 98.69 116 ILE A C 1
ATOM 901 O O . ILE A 1 116 ? -3.423 -8.224 -3.511 1.00 98.69 116 ILE A O 1
ATOM 905 N N . VAL A 1 117 ? -2.746 -8.216 -5.655 1.00 98.69 117 VAL A N 1
ATOM 906 C CA . VAL A 1 117 ? -1.711 -9.247 -5.486 1.00 98.69 117 VAL A CA 1
ATOM 907 C C . VAL A 1 117 ? -0.609 -8.775 -4.540 1.00 98.69 117 VAL A C 1
ATOM 909 O O . VAL A 1 117 ? -0.211 -9.538 -3.654 1.00 98.69 117 VAL A O 1
ATOM 912 N N . LEU A 1 118 ? -0.138 -7.532 -4.676 1.00 98.62 118 LEU A N 1
ATOM 913 C CA . LEU A 1 118 ? 0.852 -6.956 -3.763 1.00 98.62 118 LEU A CA 1
ATOM 914 C C . LEU A 1 118 ? 0.347 -6.962 -2.312 1.00 98.62 118 LEU A C 1
ATOM 916 O O . LEU A 1 118 ? 1.051 -7.437 -1.417 1.00 98.62 118 LEU A O 1
ATOM 920 N N . GLY A 1 119 ? -0.888 -6.500 -2.094 1.00 98.56 119 GLY A N 1
ATOM 921 C CA . GLY A 1 119 ? -1.536 -6.506 -0.783 1.00 98.56 119 GLY A CA 1
ATOM 922 C C . GLY A 1 119 ? -1.689 -7.911 -0.200 1.00 98.56 119 GLY A C 1
ATOM 923 O O . GLY A 1 119 ? -1.370 -8.134 0.968 1.00 98.56 119 GLY A O 1
ATOM 924 N N . ARG A 1 120 ? -2.085 -8.897 -1.017 1.00 98.62 120 ARG A N 1
ATOM 925 C CA . ARG A 1 120 ? -2.170 -10.309 -0.605 1.00 98.62 120 ARG A CA 1
ATOM 926 C C . ARG A 1 120 ? -0.832 -10.832 -0.092 1.00 98.62 120 ARG A C 1
ATOM 928 O O . ARG A 1 120 ? -0.771 -11.374 1.007 1.00 98.62 120 ARG A O 1
ATOM 935 N N . LEU A 1 121 ? 0.231 -10.651 -0.879 1.00 98.69 121 LEU A N 1
ATOM 936 C CA . LEU A 1 121 ? 1.584 -11.117 -0.551 1.00 98.69 121 LEU A CA 1
ATOM 937 C C . LEU A 1 121 ? 2.144 -10.451 0.714 1.00 98.69 121 LEU A C 1
ATOM 939 O O . LEU A 1 121 ? 2.981 -11.033 1.408 1.00 98.69 121 LEU A O 1
ATOM 943 N N . PHE A 1 122 ? 1.717 -9.218 0.986 1.00 98.50 122 PHE A N 1
ATOM 944 C CA . PHE A 1 122 ? 2.057 -8.489 2.201 1.00 98.50 122 PHE A CA 1
ATOM 945 C C . PHE A 1 122 ? 1.319 -9.055 3.417 1.00 98.50 122 PHE A C 1
ATOM 947 O O . PHE A 1 122 ? 1.956 -9.368 4.419 1.00 98.50 122 PHE A O 1
ATOM 954 N N . VAL A 1 123 ? -0.000 -9.250 3.312 1.00 98.38 123 VAL A N 1
ATOM 955 C CA . VAL A 1 123 ? -0.839 -9.799 4.391 1.00 98.38 123 VAL A CA 1
ATOM 956 C C . VAL A 1 123 ? -0.442 -11.232 4.754 1.00 98.38 123 VAL A C 1
ATOM 958 O O . VAL A 1 123 ? -0.393 -11.562 5.934 1.00 98.38 123 VAL A O 1
ATOM 961 N N . GLU A 1 124 ? -0.121 -12.069 3.764 1.00 97.94 124 GLU A N 1
ATOM 962 C CA . GLU A 1 124 ? 0.265 -13.479 3.946 1.00 97.94 124 GLU A CA 1
ATOM 963 C C . GLU A 1 124 ? 1.487 -13.665 4.860 1.00 97.94 124 GLU A C 1
ATOM 965 O O . GLU A 1 124 ? 1.640 -14.709 5.489 1.00 97.94 124 GLU A O 1
ATOM 970 N N . TYR A 1 125 ? 2.353 -12.655 4.958 1.00 98.00 125 TYR A N 1
ATOM 971 C CA . TYR A 1 125 ? 3.540 -12.721 5.806 1.00 98.00 125 TYR A CA 1
ATOM 972 C C . TYR A 1 125 ? 3.216 -12.662 7.308 1.00 98.00 125 TYR A C 1
ATOM 974 O O . TYR A 1 125 ? 3.967 -13.199 8.124 1.00 98.00 125 TYR A O 1
ATOM 982 N N . PHE A 1 126 ? 2.139 -11.975 7.686 1.00 97.88 126 PHE A N 1
ATOM 983 C CA . PHE A 1 126 ? 1.810 -11.731 9.087 1.00 97.88 126 PHE A CA 1
ATOM 984 C C . PHE A 1 126 ? 1.155 -12.944 9.737 1.00 97.88 126 PHE A C 1
ATOM 986 O O . PHE A 1 126 ? 0.405 -13.696 9.111 1.00 97.88 126 PHE A O 1
ATOM 993 N N . LYS A 1 127 ? 1.381 -13.098 11.043 1.00 97.50 127 LYS A N 1
ATOM 994 C CA . LYS A 1 127 ? 0.625 -14.071 11.832 1.00 97.50 127 LYS A CA 1
ATOM 995 C C . LYS A 1 127 ? -0.830 -13.618 11.999 1.00 97.50 127 LYS A C 1
ATOM 997 O O . LYS A 1 127 ? -1.096 -12.415 11.957 1.00 97.50 127 LYS A O 1
ATOM 1002 N N . PRO A 1 128 ? -1.777 -14.537 12.260 1.00 96.62 128 PRO A N 1
ATOM 1003 C CA . PRO A 1 128 ? -3.177 -14.173 12.478 1.00 96.62 128 PRO A CA 1
ATOM 1004 C C . PRO A 1 128 ? -3.380 -13.094 13.553 1.00 96.62 128 PRO A C 1
ATOM 1006 O O . PRO A 1 128 ? -4.199 -12.202 13.370 1.00 96.62 128 PRO A O 1
ATOM 1009 N N . GLU A 1 129 ? -2.610 -13.127 14.643 1.00 96.81 129 GLU A N 1
ATOM 1010 C CA . GLU A 1 129 ? -2.661 -12.133 15.723 1.00 96.81 129 GLU A CA 1
ATOM 1011 C C . GLU A 1 129 ? -2.068 -10.760 15.356 1.00 96.81 129 GLU A C 1
ATOM 1013 O O . GLU A 1 129 ? -2.271 -9.788 16.082 1.00 96.81 129 GLU A O 1
ATOM 1018 N N . GLU A 1 130 ? -1.351 -10.663 14.236 1.00 97.62 130 GLU A N 1
ATOM 1019 C CA . GLU A 1 130 ? -0.763 -9.429 13.703 1.00 97.62 130 GLU A CA 1
ATOM 1020 C C . GLU A 1 130 ? -1.639 -8.780 12.618 1.00 97.62 130 GLU A C 1
ATOM 1022 O O . GLU A 1 130 ? -1.231 -7.780 12.022 1.00 97.62 130 GLU A O 1
ATOM 1027 N N . VAL A 1 131 ? -2.841 -9.316 12.374 1.00 97.88 131 VAL A N 1
ATOM 1028 C CA . VAL A 1 131 ? -3.791 -8.840 11.360 1.00 97.88 131 VAL A CA 1
ATOM 1029 C C . VAL A 1 131 ? -5.172 -8.639 11.979 1.00 97.88 131 VAL A C 1
ATOM 1031 O O . VAL A 1 131 ? -5.723 -9.525 12.627 1.00 97.88 131 VAL A O 1
ATOM 1034 N N . GLN A 1 132 ? -5.782 -7.486 11.719 1.00 96.94 132 GLN A N 1
ATOM 1035 C CA . GLN A 1 132 ? -7.174 -7.206 12.057 1.00 96.94 132 GLN A CA 1
ATOM 1036 C C . GLN A 1 132 ? -8.020 -7.180 10.791 1.00 96.94 132 GLN A C 1
ATOM 1038 O O . GLN A 1 132 ? -7.840 -6.330 9.917 1.00 96.94 132 GLN A O 1
ATOM 1043 N N . ARG A 1 133 ? -8.970 -8.112 10.689 1.00 94.06 133 ARG A N 1
ATOM 1044 C CA . ARG A 1 133 ? -9.925 -8.144 9.578 1.00 94.06 133 ARG A CA 1
ATOM 1045 C C . ARG A 1 133 ? -11.122 -7.248 9.870 1.00 94.06 133 ARG A C 1
ATOM 1047 O O . ARG A 1 133 ? -11.651 -7.247 10.980 1.00 94.06 133 ARG A O 1
ATOM 1054 N N . SER A 1 134 ? -11.537 -6.485 8.866 1.00 84.06 134 SER A N 1
ATOM 1055 C CA . SER A 1 134 ? -12.719 -5.636 8.948 1.00 84.06 134 SER A CA 1
ATOM 1056 C C . SER A 1 134 ? -13.974 -6.476 8.736 1.00 84.06 134 SER A C 1
ATOM 1058 O O . SER A 1 134 ? -14.104 -7.194 7.748 1.00 84.06 134 SER A O 1
ATOM 1060 N N . ILE A 1 135 ? -14.928 -6.362 9.659 1.00 65.31 135 ILE A N 1
ATOM 1061 C CA . ILE A 1 135 ? -16.231 -7.042 9.577 1.00 65.31 135 ILE A CA 1
ATOM 1062 C C . ILE A 1 135 ? -17.165 -6.302 8.590 1.00 65.31 135 ILE A C 1
ATOM 1064 O O . ILE A 1 135 ? -18.187 -6.838 8.164 1.00 65.31 135 ILE A O 1
ATOM 1068 N N . LEU A 1 136 ? -16.820 -5.070 8.193 1.00 55.16 136 LEU A N 1
ATOM 1069 C CA . LEU A 1 136 ? -17.702 -4.188 7.422 1.00 55.16 136 LEU A CA 1
ATOM 1070 C C . LEU A 1 136 ? -17.792 -4.546 5.929 1.00 55.16 136 LEU A C 1
ATOM 1072 O O . LEU A 1 136 ? -18.869 -4.408 5.354 1.00 55.16 136 LEU A O 1
ATOM 1076 N N . GLN A 1 137 ? -16.743 -5.099 5.312 1.00 49.84 137 GLN A N 1
ATOM 1077 C CA . GLN A 1 137 ? -16.803 -5.512 3.898 1.00 49.84 137 GLN A CA 1
ATOM 1078 C C . GLN A 1 137 ? -17.659 -6.767 3.666 1.00 49.84 137 GLN A C 1
ATOM 1080 O O . GLN A 1 137 ? -18.302 -6.889 2.626 1.00 49.84 137 GLN A O 1
ATOM 1085 N N . ALA A 1 138 ? -17.782 -7.650 4.663 1.00 42.88 138 ALA A N 1
ATOM 1086 C CA . ALA A 1 138 ? -18.646 -8.831 4.572 1.00 42.88 138 ALA A CA 1
ATOM 1087 C C . ALA A 1 138 ? -20.144 -8.478 4.453 1.00 42.88 138 ALA A C 1
ATOM 1089 O O . ALA A 1 138 ? -20.945 -9.305 4.022 1.00 42.88 138 ALA A O 1
ATOM 1090 N N . ARG A 1 139 ? -20.540 -7.249 4.815 1.00 42.38 139 ARG A N 1
ATOM 1091 C CA . ARG A 1 139 ? -21.933 -6.782 4.726 1.00 42.38 139 ARG A CA 1
ATOM 1092 C C . ARG A 1 139 ? -22.266 -6.069 3.412 1.00 42.38 139 ARG A C 1
ATOM 1094 O O . ARG A 1 139 ? -23.439 -6.032 3.057 1.00 42.38 139 ARG A O 1
ATOM 1101 N N . GLY A 1 140 ? -21.272 -5.568 2.674 1.00 40.66 140 GLY A N 1
ATOM 1102 C CA . GLY A 1 140 ? -21.483 -4.883 1.390 1.00 40.66 140 GLY A CA 1
ATOM 1103 C C . GLY A 1 140 ? -21.956 -5.815 0.269 1.00 40.66 140 GLY A C 1
ATOM 1104 O O . GLY A 1 140 ? -22.811 -5.431 -0.520 1.00 40.66 140 GLY A O 1
ATOM 1105 N N . SER A 1 141 ? -21.489 -7.070 0.249 1.00 41.94 141 SER A N 1
ATOM 1106 C CA . SER A 1 141 ? -21.973 -8.080 -0.712 1.00 41.94 141 SER A CA 1
ATOM 1107 C C . SER A 1 141 ? -23.356 -8.644 -0.359 1.00 41.94 141 SER A C 1
ATOM 1109 O O . SER A 1 141 ? -24.140 -8.930 -1.255 1.00 41.94 141 SER A O 1
ATOM 1111 N N . ALA A 1 142 ? -23.701 -8.759 0.928 1.00 42.97 142 ALA A N 1
ATOM 1112 C CA . ALA A 1 142 ? -24.999 -9.303 1.348 1.00 42.97 142 ALA A CA 1
ATOM 1113 C C . ALA A 1 142 ? -26.150 -8.277 1.281 1.00 42.97 142 ALA A C 1
ATOM 1115 O O . ALA A 1 142 ? -27.314 -8.657 1.169 1.00 42.97 142 ALA A O 1
ATOM 1116 N N . ALA A 1 143 ? -25.853 -6.974 1.349 1.00 39.84 143 ALA A N 1
ATOM 1117 C CA . ALA A 1 143 ? -26.878 -5.928 1.341 1.00 39.84 143 ALA A CA 1
ATOM 1118 C C . ALA A 1 143 ? -27.454 -5.632 -0.058 1.00 39.84 143 ALA A C 1
ATOM 1120 O O . ALA A 1 143 ? -28.573 -5.129 -0.153 1.00 39.84 143 ALA A O 1
ATOM 1121 N N . ILE A 1 144 ? -26.745 -5.981 -1.139 1.00 46.38 144 ILE A N 1
ATOM 1122 C CA . ILE A 1 144 ? -27.234 -5.774 -2.514 1.00 46.38 144 ILE A CA 1
ATOM 1123 C C . ILE A 1 144 ? -28.266 -6.850 -2.915 1.00 46.38 144 ILE A C 1
ATOM 1125 O O . ILE A 1 144 ? -29.143 -6.576 -3.731 1.00 46.38 144 ILE A O 1
ATOM 1129 N N . GLU A 1 145 ? -28.271 -8.029 -2.282 1.00 40.91 145 GLU A N 1
ATOM 1130 C CA . GLU A 1 145 ? -29.254 -9.086 -2.587 1.00 40.91 145 GLU A CA 1
ATOM 1131 C C . GLU A 1 145 ? -30.612 -8.927 -1.878 1.00 40.91 145 GLU A C 1
ATOM 1133 O O . GLU A 1 145 ? -31.587 -9.560 -2.278 1.00 40.91 145 GLU A O 1
ATOM 1138 N N . LEU A 1 146 ? -30.736 -8.052 -0.871 1.00 45.03 146 LEU A N 1
ATOM 1139 C CA . LEU A 1 146 ? -31.985 -7.895 -0.103 1.00 45.03 146 LEU A CA 1
ATOM 1140 C C . LEU A 1 146 ? -32.818 -6.657 -0.478 1.00 45.03 146 LEU A C 1
ATOM 1142 O O . LEU A 1 146 ? -33.897 -6.456 0.076 1.00 45.03 146 LEU A O 1
ATOM 1146 N N . SER A 1 147 ? -32.371 -5.856 -1.451 1.00 45.84 147 SER A N 1
ATOM 1147 C CA . SER A 1 147 ? -33.076 -4.650 -1.916 1.00 45.84 147 SER A CA 1
ATOM 1148 C C . SER A 1 147 ? -33.246 -4.621 -3.444 1.00 45.84 147 SER A C 1
ATOM 1150 O O . SER A 1 147 ? -32.972 -3.622 -4.103 1.00 45.84 147 SER A O 1
ATOM 1152 N N . GLY A 1 148 ? -33.714 -5.722 -4.034 1.00 39.75 148 GLY A N 1
ATOM 1153 C CA . GLY A 1 148 ? -33.976 -5.850 -5.476 1.00 39.75 148 GLY A CA 1
ATOM 1154 C C . GLY A 1 148 ? -35.460 -5.906 -5.835 1.00 39.75 148 GLY A C 1
ATOM 1155 O O . GLY A 1 148 ? -35.859 -6.703 -6.677 1.00 39.75 148 GLY A O 1
ATOM 1156 N N . GLY A 1 149 ? -36.293 -5.118 -5.154 1.00 39.97 149 GLY A N 1
ATOM 1157 C CA . GLY A 1 149 ? -37.748 -5.143 -5.273 1.00 39.97 149 GLY A CA 1
ATOM 1158 C C . GLY A 1 149 ? -38.378 -3.884 -5.859 1.00 39.97 149 GLY A C 1
ATOM 1159 O O . GLY A 1 149 ? -39.517 -3.629 -5.509 1.00 39.97 149 GLY A O 1
ATOM 1160 N N . HIS A 1 150 ? -37.723 -3.084 -6.711 1.00 38.91 150 HIS A N 1
ATOM 1161 C CA . HIS A 1 150 ? -38.442 -2.091 -7.527 1.00 38.91 150 HIS A CA 1
ATOM 1162 C C . HIS A 1 150 ? -37.698 -1.671 -8.798 1.00 38.91 150 HIS A C 1
ATOM 1164 O O . HIS A 1 150 ? -36.484 -1.510 -8.835 1.00 38.91 150 HIS A O 1
ATOM 1170 N N . LYS A 1 151 ? -38.492 -1.549 -9.862 1.00 47.53 151 LYS A N 1
ATOM 1171 C CA . LYS A 1 151 ? -38.110 -1.339 -11.256 1.00 47.53 151 LYS A CA 1
ATOM 1172 C C . LYS A 1 151 ? -37.483 0.041 -11.467 1.00 47.53 151 LYS A C 1
ATOM 1174 O O . LYS A 1 151 ? -38.174 1.032 -11.273 1.00 47.53 151 LYS A O 1
ATOM 1179 N N . PHE A 1 152 ? -36.278 0.093 -12.025 1.00 39.50 152 PHE A N 1
ATOM 1180 C CA . PHE A 1 152 ? -35.880 1.157 -12.948 1.00 39.50 152 PHE A CA 1
ATOM 1181 C C . PHE A 1 152 ? -35.108 0.531 -14.109 1.00 39.50 152 PHE A C 1
ATOM 1183 O O . PHE A 1 152 ? -34.158 -0.222 -13.916 1.00 39.50 152 PHE A O 1
ATOM 1190 N N . GLY A 1 153 ? -35.612 0.764 -15.319 1.00 33.22 153 GLY A N 1
ATOM 1191 C CA . GLY A 1 153 ? -35.022 0.277 -16.556 1.00 33.22 153 GLY A CA 1
ATOM 1192 C C . GLY A 1 153 ? -33.939 1.212 -17.087 1.00 33.22 153 GLY A C 1
ATOM 1193 O O . GLY A 1 153 ? -33.992 2.416 -16.858 1.00 33.22 153 GLY A O 1
ATOM 1194 N N . GLY A 1 154 ? -33.027 0.640 -17.877 1.00 29.70 154 GLY A N 1
ATOM 1195 C CA . GLY A 1 154 ? -32.254 1.375 -18.879 1.00 29.70 154 GLY A CA 1
ATOM 1196 C C . GLY A 1 154 ? -30.734 1.273 -18.753 1.00 29.70 154 GLY A C 1
ATOM 1197 O O . GLY A 1 154 ? -30.129 2.132 -18.135 1.00 29.70 154 GLY A O 1
ATOM 1198 N N . LEU A 1 155 ? -30.163 0.256 -19.418 1.00 35.56 155 LEU A N 1
ATOM 1199 C CA . LEU A 1 155 ? -28.885 0.250 -20.164 1.00 35.56 155 LEU A CA 1
ATOM 1200 C C . LEU A 1 155 ? -27.674 0.972 -19.512 1.00 35.56 155 LEU A C 1
ATOM 1202 O O . LEU A 1 155 ? -27.600 2.190 -19.525 1.00 35.56 155 LEU A O 1
ATOM 1206 N N . HIS A 1 156 ? -26.609 0.307 -19.060 1.00 35.69 156 HIS A N 1
ATOM 1207 C CA . HIS A 1 156 ? -25.803 -0.657 -19.811 1.00 35.69 156 HIS A CA 1
ATOM 1208 C C . HIS A 1 156 ? -25.152 -1.689 -18.886 1.00 35.69 156 HIS A C 1
ATOM 1210 O O . HIS A 1 156 ? -24.416 -1.368 -17.958 1.00 35.69 156 HIS A O 1
ATOM 1216 N N . SER A 1 157 ? -25.387 -2.949 -19.231 1.00 36.41 157 SER A N 1
ATOM 1217 C CA . SER A 1 157 ? -24.699 -4.130 -18.735 1.00 36.41 157 SER A CA 1
ATOM 1218 C C . SER A 1 157 ? -23.225 -4.142 -19.137 1.00 36.41 157 SER A C 1
ATOM 1220 O O . SER A 1 157 ? -22.926 -4.098 -20.328 1.00 36.41 157 SER A O 1
ATOM 1222 N N . ARG A 1 158 ? -22.330 -4.368 -18.172 1.00 35.31 158 ARG A N 1
ATOM 1223 C CA . ARG A 1 158 ? -21.182 -5.280 -18.329 1.00 35.31 158 ARG A CA 1
ATOM 1224 C C . ARG A 1 158 ? -20.972 -6.039 -17.022 1.00 35.31 158 ARG A C 1
ATOM 1226 O O . ARG A 1 158 ? -20.178 -5.684 -16.165 1.00 35.31 158 ARG A O 1
ATOM 1233 N N . THR A 1 159 ? -21.783 -7.078 -16.896 1.00 38.09 159 THR A N 1
ATOM 1234 C CA . THR A 1 159 ? -21.756 -8.108 -15.865 1.00 38.09 159 THR A CA 1
ATOM 1235 C C . THR A 1 159 ? -20.578 -9.053 -16.097 1.00 38.09 159 THR A C 1
ATOM 1237 O O . THR A 1 159 ? -20.438 -9.604 -17.186 1.00 38.09 159 THR A O 1
ATOM 1240 N N . LEU A 1 160 ? -19.771 -9.209 -15.046 1.00 31.42 160 LEU A N 1
ATOM 1241 C CA . LEU A 1 160 ? -19.191 -10.455 -14.537 1.00 31.42 160 LEU A CA 1
ATOM 1242 C C . LEU A 1 160 ? -18.835 -11.537 -15.567 1.00 31.42 160 LEU A C 1
ATOM 1244 O O . LEU A 1 160 ? -19.684 -12.282 -16.050 1.00 31.42 160 LEU A O 1
ATOM 1248 N N . ALA A 1 161 ? -17.534 -11.742 -15.735 1.00 33.28 161 ALA A N 1
ATOM 1249 C CA . ALA A 1 161 ? -16.987 -13.057 -16.014 1.00 33.28 161 ALA A CA 1
ATOM 1250 C C . ALA A 1 161 ? -15.705 -13.207 -15.198 1.00 33.28 161 ALA A C 1
ATOM 1252 O O . ALA A 1 161 ? -14.727 -12.540 -15.502 1.00 33.28 161 ALA A O 1
ATOM 1253 N N . ILE A 1 162 ? -15.751 -14.038 -14.154 1.00 36.06 162 ILE A N 1
ATOM 1254 C CA . ILE A 1 162 ? -14.713 -14.960 -13.655 1.00 36.06 162 ILE A CA 1
ATOM 1255 C C . ILE A 1 162 ? -15.135 -15.384 -12.234 1.00 36.06 162 ILE A C 1
ATOM 1257 O O . ILE A 1 162 ? -15.626 -14.584 -11.451 1.00 36.06 162 ILE A O 1
ATOM 1261 N N . VAL A 1 163 ? -14.942 -16.670 -11.935 1.00 38.12 163 VAL A N 1
ATOM 1262 C CA . VAL A 1 163 ? -15.347 -17.421 -10.727 1.00 38.12 163 VAL A CA 1
ATOM 1263 C C . VAL A 1 163 ? -16.759 -18.021 -10.759 1.00 38.12 163 VAL A C 1
ATOM 1265 O O . VAL A 1 163 ? -17.612 -17.744 -9.928 1.00 38.12 163 VAL A O 1
ATOM 1268 N N . GLN A 1 164 ? -16.961 -18.972 -11.673 1.00 35.09 164 GLN A N 1
ATOM 1269 C CA . GLN A 1 164 ? -17.802 -20.142 -11.392 1.00 35.09 164 GLN A CA 1
ATOM 1270 C C . GLN A 1 164 ? -17.410 -21.293 -12.323 1.00 35.09 164 GLN A C 1
ATOM 1272 O O . GLN A 1 164 ? -17.909 -21.436 -13.438 1.00 35.09 164 GLN A O 1
ATOM 1277 N N . ARG A 1 165 ? -16.461 -22.124 -11.882 1.00 35.41 165 ARG A N 1
ATOM 1278 C CA . ARG A 1 165 ? -16.223 -23.435 -12.491 1.00 35.41 165 ARG A CA 1
ATOM 1279 C C . ARG A 1 165 ? -15.698 -24.415 -11.447 1.00 35.41 165 ARG A C 1
ATOM 1281 O O . ARG A 1 165 ? -14.689 -24.150 -10.808 1.00 35.41 165 ARG A O 1
ATOM 1288 N N . HIS A 1 166 ? -16.390 -25.550 -11.382 1.00 35.59 166 HIS A N 1
ATOM 1289 C CA . HIS A 1 166 ? -16.128 -26.771 -10.614 1.00 35.59 166 HIS A CA 1
ATOM 1290 C C . HIS A 1 166 ? -16.668 -26.854 -9.182 1.00 35.59 166 HIS A C 1
ATOM 1292 O O . HIS A 1 166 ? -15.919 -26.890 -8.215 1.00 35.59 166 HIS A O 1
ATOM 1298 N N . GLN A 1 167 ? -17.985 -27.065 -9.085 1.00 35.25 167 GLN A N 1
ATOM 1299 C CA . GLN A 1 167 ? -18.581 -27.915 -8.049 1.00 35.25 167 GLN A CA 1
ATOM 1300 C C . GLN A 1 167 ? -19.885 -28.544 -8.569 1.00 35.25 167 GLN A C 1
ATOM 1302 O O . GLN A 1 167 ? -20.946 -27.945 -8.465 1.00 35.25 167 GLN A O 1
ATOM 1307 N N . HIS A 1 168 ? -19.769 -29.707 -9.223 1.00 31.69 168 HIS A N 1
ATOM 1308 C CA . HIS A 1 168 ? -20.643 -30.888 -9.077 1.00 31.69 168 HIS A CA 1
ATOM 1309 C C . HIS A 1 168 ? -20.334 -31.922 -10.167 1.00 31.69 168 HIS A C 1
ATOM 1311 O O . HIS A 1 168 ? -20.601 -31.678 -11.336 1.00 31.69 168 HIS A O 1
ATOM 1317 N N . LEU A 1 169 ? -19.778 -33.059 -9.750 1.00 37.09 169 LEU A N 1
ATOM 1318 C CA . LEU A 1 169 ? -19.789 -34.409 -10.338 1.00 37.09 169 LEU A CA 1
ATOM 1319 C C . LEU A 1 169 ? -18.947 -35.227 -9.338 1.00 37.09 169 LEU A C 1
ATOM 1321 O O . LEU A 1 169 ? -17.807 -34.856 -9.096 1.00 37.09 169 LEU A O 1
ATOM 1325 N N . ALA A 1 170 ? -19.357 -36.302 -8.686 1.00 38.09 170 ALA A N 1
ATOM 1326 C CA . ALA A 1 170 ? -20.624 -36.973 -8.478 1.00 38.09 170 ALA A CA 1
ATOM 1327 C C . ALA A 1 170 ? -20.385 -37.866 -7.241 1.00 38.09 170 ALA A C 1
ATOM 1329 O O . ALA A 1 170 ? -19.290 -38.413 -7.091 1.00 38.09 170 ALA A O 1
ATOM 1330 N N . ASP A 1 171 ? -21.382 -38.015 -6.370 1.00 35.19 171 ASP A N 1
ATOM 1331 C CA . ASP A 1 171 ? -21.401 -39.102 -5.394 1.00 35.19 171 ASP A CA 1
ATOM 1332 C C . ASP A 1 171 ? -21.548 -40.432 -6.139 1.00 35.19 171 ASP A C 1
ATOM 1334 O O . ASP A 1 171 ? -22.446 -40.607 -6.965 1.00 35.19 171 ASP A O 1
ATOM 1338 N N . GLY A 1 172 ? -20.652 -41.368 -5.848 1.00 36.62 172 GLY A N 1
ATOM 1339 C CA . GLY A 1 172 ? -20.655 -42.708 -6.418 1.00 36.62 172 GLY A CA 1
ATOM 1340 C C . GLY A 1 172 ? -19.507 -43.530 -5.852 1.00 36.62 172 GLY A C 1
ATOM 1341 O O . GLY A 1 172 ? -18.409 -43.534 -6.397 1.00 3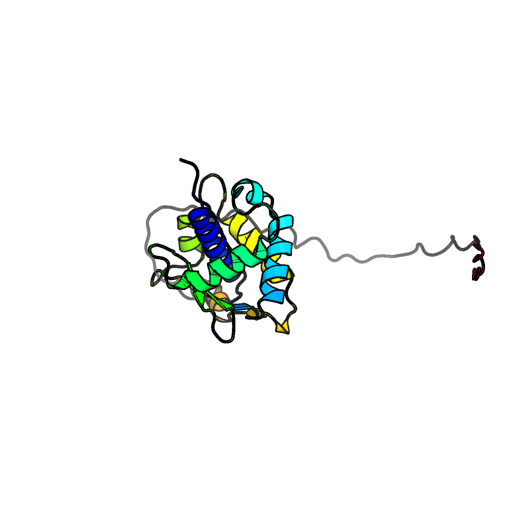6.62 172 GLY A O 1
ATOM 1342 N N . GLN A 1 173 ? -19.767 -44.196 -4.724 1.00 40.16 173 GLN A N 1
ATOM 1343 C CA . GLN A 1 173 ? -18.912 -45.230 -4.140 1.00 40.16 173 GLN A CA 1
ATOM 1344 C C . GLN A 1 173 ? -18.446 -46.245 -5.198 1.00 40.16 173 GLN A C 1
ATOM 1346 O O . GLN A 1 173 ? -19.252 -46.669 -6.022 1.00 40.16 173 GLN A O 1
ATOM 1351 N N . LEU A 1 174 ? -17.190 -46.704 -5.102 1.00 38.00 174 LEU A N 1
ATOM 1352 C CA . LEU A 1 174 ? -16.828 -48.112 -4.859 1.00 38.00 174 LEU A CA 1
ATOM 1353 C C . LEU A 1 174 ? -15.296 -48.326 -4.912 1.00 38.00 174 LEU A C 1
ATOM 1355 O O . LEU A 1 174 ? -14.636 -47.996 -5.889 1.00 38.00 174 LEU A O 1
ATOM 1359 N N . ASN A 1 175 ? -14.802 -48.990 -3.864 1.00 36.22 175 ASN A N 1
ATOM 1360 C CA . ASN A 1 175 ? -13.681 -49.939 -3.830 1.00 36.22 175 ASN A CA 1
ATOM 1361 C C . ASN A 1 175 ? -12.226 -49.483 -4.085 1.00 36.22 175 ASN A C 1
ATOM 1363 O O . ASN A 1 175 ? -11.741 -49.395 -5.210 1.00 36.22 175 ASN A O 1
ATOM 1367 N N . THR A 1 176 ? -11.476 -49.406 -2.984 1.00 41.72 176 THR A N 1
ATOM 1368 C CA . THR A 1 176 ? -10.050 -49.761 -2.895 1.00 41.72 176 THR A CA 1
ATOM 1369 C C . THR A 1 176 ? -9.874 -51.281 -3.074 1.00 41.72 176 THR A C 1
ATOM 1371 O O . THR A 1 176 ? -10.737 -52.040 -2.627 1.00 41.72 176 THR A O 1
ATOM 1374 N N . PRO A 1 177 ? -8.809 -51.760 -3.755 1.00 40.59 177 PRO A N 1
ATOM 1375 C CA . PRO A 1 177 ? -7.680 -52.344 -3.010 1.00 40.59 177 PRO A CA 1
ATOM 1376 C C . PRO A 1 177 ? -6.329 -52.279 -3.763 1.00 40.59 177 PRO A C 1
ATOM 1378 O O . PRO A 1 177 ? -6.122 -52.970 -4.758 1.00 40.59 177 PRO A O 1
ATOM 1381 N N . TRP A 1 178 ? -5.364 -51.506 -3.263 1.00 36.91 178 TRP A N 1
ATOM 1382 C CA . TRP A 1 178 ? -3.955 -51.614 -3.677 1.00 36.91 178 TRP A CA 1
ATOM 1383 C C . TRP A 1 178 ? -3.037 -51.138 -2.547 1.00 36.91 178 TRP A C 1
ATOM 1385 O O . TRP A 1 178 ? -2.418 -50.082 -2.580 1.00 36.91 178 TRP A O 1
ATOM 1395 N N . MET A 1 179 ? -2.985 -51.963 -1.503 1.00 34.44 179 MET A N 1
ATOM 1396 C CA . MET A 1 179 ? -1.887 -52.007 -0.541 1.00 34.44 179 MET A CA 1
ATOM 1397 C C . MET A 1 179 ? -1.526 -53.476 -0.324 1.00 34.44 179 MET A C 1
ATOM 1399 O O . MET A 1 179 ? -2.074 -54.152 0.541 1.00 34.44 179 MET A O 1
ATOM 1403 N N . SER A 1 180 ? -0.631 -53.982 -1.164 1.00 40.06 180 SER A N 1
ATOM 1404 C CA . SER A 1 180 ? 0.274 -55.099 -0.884 1.00 40.06 180 SER A CA 1
ATOM 1405 C C . SER A 1 180 ? 1.393 -55.033 -1.924 1.00 40.06 180 SER A C 1
ATOM 1407 O O . SER A 1 180 ? 1.122 -54.721 -3.074 1.00 40.06 180 SER A O 1
ATOM 1409 N N . GLU A 1 181 ? 2.626 -55.288 -1.487 1.00 42.34 181 GLU A N 1
ATOM 1410 C CA . GLU A 1 181 ? 3.888 -55.236 -2.252 1.00 42.34 181 GLU A CA 1
ATOM 1411 C C . GLU A 1 181 ? 4.520 -53.858 -2.506 1.00 42.34 181 GLU A C 1
ATOM 1413 O O . GLU A 1 181 ? 4.462 -53.306 -3.596 1.00 42.34 181 GLU A O 1
ATOM 1418 N N . ALA A 1 182 ? 5.240 -53.354 -1.496 1.00 39.81 182 ALA A N 1
ATOM 1419 C CA . ALA A 1 182 ? 6.638 -52.922 -1.655 1.00 39.81 182 ALA A CA 1
ATOM 1420 C C . ALA A 1 182 ? 7.248 -52.573 -0.284 1.00 39.81 182 ALA A C 1
ATOM 1422 O O . ALA A 1 182 ? 7.566 -51.425 0.017 1.00 39.81 182 ALA A O 1
ATOM 1423 N N . MET A 1 183 ? 7.423 -53.584 0.568 1.00 36.53 183 MET A N 1
ATOM 1424 C CA . MET A 1 183 ? 8.440 -53.548 1.616 1.00 36.53 183 MET A CA 1
ATOM 1425 C C . MET A 1 183 ? 9.527 -54.546 1.233 1.00 36.53 183 MET A C 1
ATOM 1427 O O . MET A 1 183 ? 9.369 -55.740 1.457 1.00 36.53 183 MET A O 1
ATOM 1431 N N . SER A 1 184 ? 10.633 -54.055 0.676 1.00 41.59 184 SER A N 1
ATOM 1432 C CA . SER A 1 184 ? 11.933 -54.683 0.899 1.00 41.59 184 SER A CA 1
ATO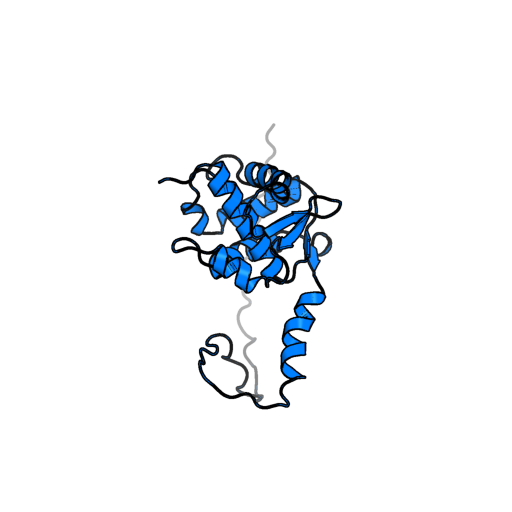M 1433 C C . SER A 1 184 ? 13.068 -53.675 0.717 1.00 41.59 184 SER A C 1
ATOM 1435 O O . SER A 1 184 ? 13.352 -53.210 -0.380 1.00 41.59 184 SER A O 1
ATOM 1437 N N . SER A 1 185 ? 13.716 -53.392 1.849 1.00 40.50 185 SER A N 1
ATOM 1438 C CA . SER A 1 185 ? 15.163 -53.211 2.013 1.00 40.50 185 SER A CA 1
ATOM 1439 C C . SER A 1 185 ? 15.903 -52.183 1.145 1.00 40.50 185 SER A C 1
ATOM 1441 O O . SER A 1 185 ? 16.373 -52.527 0.068 1.00 40.50 185 SER A O 1
ATOM 1443 N N . VAL A 1 186 ? 16.224 -51.020 1.729 1.00 44.72 186 VAL A N 1
ATOM 1444 C CA . VAL A 1 186 ? 17.598 -50.478 1.685 1.00 44.72 186 VAL A CA 1
ATOM 1445 C C . VAL A 1 186 ? 17.914 -49.812 3.028 1.00 44.72 186 VAL A C 1
ATOM 1447 O O . VAL A 1 186 ? 17.391 -48.753 3.363 1.00 44.72 186 VAL A O 1
ATOM 1450 N N . SER A 1 187 ? 18.782 -50.456 3.808 1.00 42.00 187 SER A N 1
ATOM 1451 C CA . SER A 1 187 ? 19.460 -49.868 4.963 1.00 42.00 187 SER A CA 1
ATOM 1452 C C . SER A 1 187 ? 20.572 -48.935 4.476 1.00 42.00 187 SER A C 1
ATOM 1454 O O . SER A 1 187 ? 21.439 -49.367 3.721 1.00 42.00 187 SER A O 1
ATOM 1456 N N . VAL A 1 188 ? 20.580 -47.680 4.931 1.00 55.38 188 VAL A N 1
ATOM 1457 C CA . VAL A 1 188 ? 21.688 -46.737 4.702 1.00 55.38 188 VAL A CA 1
ATOM 1458 C C . VAL A 1 188 ? 22.390 -46.457 6.039 1.00 55.38 188 VAL A C 1
ATOM 1460 O O . VAL A 1 188 ? 21.720 -46.071 6.998 1.00 55.38 188 VAL A O 1
ATOM 1463 N N . PRO A 1 189 ? 23.716 -46.664 6.147 1.00 65.38 189 PRO A N 1
ATOM 1464 C CA . PRO A 1 189 ? 24.463 -46.436 7.380 1.00 65.38 189 PRO A CA 1
ATOM 1465 C C . PRO A 1 189 ? 24.820 -44.954 7.601 1.00 65.38 189 PRO A C 1
ATOM 1467 O O . PRO A 1 189 ? 25.295 -44.265 6.701 1.00 65.38 189 PRO A O 1
ATOM 1470 N N . TYR A 1 190 ? 24.651 -44.496 8.845 1.00 49.25 190 TYR A N 1
ATOM 1471 C CA . TYR A 1 190 ? 25.164 -43.227 9.379 1.00 49.25 190 TYR A CA 1
ATOM 1472 C C . TYR A 1 190 ? 26.703 -43.246 9.493 1.00 49.25 190 TYR A C 1
ATOM 1474 O O . TYR A 1 190 ? 27.237 -44.137 10.163 1.00 49.25 190 TYR A O 1
ATOM 1482 N N . PRO A 1 191 ? 27.439 -42.248 8.968 1.00 66.38 191 PRO A N 1
ATOM 1483 C CA . PRO A 1 191 ? 28.825 -42.019 9.361 1.00 66.38 191 PRO A CA 1
ATOM 1484 C C . PRO A 1 191 ? 28.932 -41.168 10.639 1.00 66.38 191 PRO A C 1
ATOM 1486 O O . PRO A 1 191 ? 28.172 -40.229 10.880 1.00 66.38 191 PRO A O 1
ATOM 1489 N N . LYS A 1 192 ? 29.898 -41.560 11.474 1.00 55.94 192 LYS A N 1
ATOM 1490 C CA . LYS A 1 192 ? 30.206 -41.048 12.815 1.00 55.94 192 LYS A CA 1
ATOM 1491 C C . LYS A 1 192 ? 30.856 -39.657 12.797 1.00 55.94 192 LYS A C 1
ATOM 1493 O O . LYS A 1 192 ? 31.566 -39.302 11.863 1.00 55.94 192 LYS A O 1
ATOM 1498 N N . ARG A 1 193 ? 30.660 -38.940 13.913 1.00 48.97 193 ARG A N 1
ATOM 1499 C CA . ARG A 1 193 ? 31.391 -37.736 14.344 1.00 48.97 193 ARG A CA 1
ATOM 1500 C C . ARG A 1 193 ? 32.906 -37.886 14.178 1.00 48.97 193 ARG A C 1
ATOM 1502 O O . ARG A 1 193 ? 33.467 -38.887 14.619 1.00 48.97 193 ARG A O 1
ATOM 1509 N N . GLY A 1 194 ? 33.540 -36.840 13.658 1.00 53.69 194 GLY A N 1
ATOM 1510 C CA . GLY A 1 194 ? 34.962 -36.567 13.829 1.00 53.69 194 GLY A CA 1
ATOM 1511 C C . GLY A 1 194 ? 35.135 -35.226 14.535 1.00 53.69 194 GLY A C 1
ATOM 1512 O O . GLY A 1 194 ? 34.775 -34.193 13.979 1.00 53.69 194 GLY A O 1
ATOM 1513 N N . ASP A 1 195 ? 35.651 -35.280 15.761 1.00 55.53 195 ASP A N 1
ATOM 1514 C CA . ASP A 1 195 ? 36.313 -34.166 16.436 1.00 55.53 195 ASP A CA 1
ATOM 1515 C C . ASP A 1 195 ? 37.606 -33.818 15.691 1.00 55.53 195 ASP A C 1
ATOM 1517 O O . ASP A 1 195 ? 38.409 -34.706 15.394 1.00 55.53 195 ASP A O 1
ATOM 1521 N N . THR A 1 196 ? 37.869 -32.529 15.501 1.00 61.47 196 THR A N 1
ATOM 1522 C CA . THR A 1 196 ? 39.228 -32.016 15.296 1.00 61.47 196 THR A CA 1
ATOM 1523 C C . THR A 1 196 ? 39.388 -30.694 16.037 1.00 61.47 196 THR A C 1
ATOM 1525 O O . THR A 1 196 ? 38.779 -29.703 15.650 1.00 61.47 196 THR A O 1
ATOM 1528 N N . ARG A 1 197 ? 40.173 -30.795 17.119 1.00 66.38 197 ARG A N 1
ATOM 1529 C CA . ARG A 1 197 ? 41.136 -29.855 17.725 1.00 66.38 197 ARG A CA 1
ATOM 1530 C C . ARG A 1 197 ? 40.963 -28.357 17.502 1.00 66.38 197 ARG A C 1
ATOM 1532 O O . ARG A 1 197 ? 41.105 -27.910 16.347 1.00 66.38 197 ARG A O 1
#